Protein AF-A0A7S4KVM4-F1 (afdb_monomer)

InterPro domains:
  IPR024453 Permuted papain-like amidase enzyme, YaeF/YiiX, C92 family [PF05708] (198-338)
  IPR035892 C2 domain superfamily [SSF49562] (53-153)
  IPR038765 Papain-like cysteine peptidase superfamily [SSF54001] (198-347)

Sequence (354 aa):
CLVKRVLLFVFPLFSLPSTYIKMAKNENYLFVDAIMIGAEGLNFLPNKPAQASSSSSSSPNTIFGRLTYQDKVRYSTRYQSFCEAPIWNEDCTFTLPEEAIKDESIGLEFCLVERVSGLLSTTFNILGKTYVSFKEKQLQTMIDLTVPLSPPSQGGAGGIGKEGKEATVHLVFFLADKHEEGILSSYGKPMKSIPFRLAPGDLLLLSNNQWSSVGVQFVTWSQWDHVAMVSCLKGRPHALRFFEVTQEGVEIFALDDTLDFYLNHDSVIGVRRLKVTRTPAMIDSLSQFMEETRGRPYKTDYFQLFRSLFQSNEEDDTTSLFCSQLIVAAYQQMGIVKNETLSNNFLPSHFADN

Structure (mmCIF, N/CA/C/O backbone):
data_AF-A0A7S4KVM4-F1
#
_entry.id   AF-A0A7S4KVM4-F1
#
loop_
_atom_site.group_PDB
_atom_site.id
_atom_site.type_symbol
_atom_site.label_atom_id
_atom_site.label_alt_id
_atom_site.label_comp_id
_atom_site.label_asym_id
_atom_site.label_entity_id
_atom_site.label_seq_id
_atom_site.pdbx_PDB_ins_code
_atom_site.Cartn_x
_atom_site.Cartn_y
_atom_site.Cartn_z
_atom_site.occupancy
_atom_site.B_iso_or_equiv
_atom_site.auth_seq_id
_atom_site.auth_comp_id
_atom_site.auth_asym_id
_atom_site.auth_atom_id
_atom_site.pdbx_PDB_model_num
ATOM 1 N N . CYS A 1 1 ? 23.627 21.002 48.943 1.00 36.78 1 CYS A N 1
ATOM 2 C CA . CYS A 1 1 ? 22.303 21.510 48.528 1.00 36.78 1 CYS A CA 1
ATOM 3 C C . CYS A 1 1 ? 22.421 22.207 47.181 1.00 36.78 1 CYS A C 1
ATOM 5 O O . CYS A 1 1 ? 22.710 23.395 47.144 1.00 36.78 1 CYS A O 1
ATOM 7 N N . LEU A 1 2 ? 22.280 21.460 46.084 1.00 25.77 2 LEU A N 1
ATOM 8 C CA . LEU A 1 2 ? 22.350 21.998 44.727 1.00 25.77 2 LEU A CA 1
ATOM 9 C C . LEU A 1 2 ? 20.960 21.875 44.096 1.00 25.77 2 LEU A C 1
ATOM 11 O O . LEU A 1 2 ? 20.496 20.778 43.804 1.00 25.77 2 LEU A O 1
ATOM 15 N N . VAL A 1 3 ? 20.294 23.013 43.936 1.00 30.88 3 VAL A N 1
ATOM 16 C CA . VAL A 1 3 ? 19.053 23.159 43.174 1.00 30.88 3 VAL A CA 1
ATOM 17 C C . VAL A 1 3 ? 19.438 23.348 41.708 1.00 30.88 3 VAL A C 1
ATOM 19 O O . VAL A 1 3 ? 20.114 24.324 41.385 1.00 30.88 3 VAL A O 1
ATOM 22 N N . LYS A 1 4 ? 19.005 22.459 40.807 1.00 27.38 4 LYS A N 1
ATOM 23 C CA . LYS A 1 4 ? 19.037 22.711 39.357 1.00 27.38 4 LYS A CA 1
ATOM 24 C C . LYS A 1 4 ? 17.756 22.215 38.677 1.00 27.38 4 LYS A C 1
ATOM 26 O O . LYS A 1 4 ? 17.618 21.049 38.346 1.00 27.38 4 LYS A O 1
ATOM 31 N N . ARG A 1 5 ? 16.844 23.181 38.524 1.00 27.89 5 ARG A N 1
ATOM 32 C CA . ARG A 1 5 ? 15.991 23.490 37.361 1.00 27.89 5 ARG A CA 1
ATOM 33 C C . ARG A 1 5 ? 15.600 22.317 36.451 1.00 27.89 5 ARG A C 1
ATOM 35 O O . ARG A 1 5 ? 16.364 21.919 35.579 1.00 27.89 5 ARG A O 1
ATOM 42 N N . VAL A 1 6 ? 14.341 21.909 36.582 1.00 25.31 6 VAL A N 1
ATOM 43 C CA . VAL A 1 6 ? 13.557 21.254 35.531 1.00 25.31 6 VAL A CA 1
ATOM 44 C C . VAL A 1 6 ? 13.165 22.330 34.511 1.00 25.31 6 VAL A C 1
ATOM 46 O O . VAL A 1 6 ? 12.479 23.289 34.863 1.00 25.31 6 VAL A O 1
ATOM 49 N N . LEU A 1 7 ? 13.640 22.211 33.268 1.00 22.88 7 LEU A N 1
ATOM 50 C CA . LEU A 1 7 ? 13.092 22.955 32.132 1.00 22.88 7 LEU A CA 1
ATOM 51 C C . LEU A 1 7 ? 11.824 22.222 31.671 1.00 22.88 7 LEU A C 1
ATOM 53 O O . LEU A 1 7 ? 11.916 21.156 31.070 1.00 22.88 7 LEU A O 1
ATOM 57 N N . LEU A 1 8 ? 10.651 22.791 31.954 1.00 22.92 8 LEU A N 1
ATOM 58 C CA . LEU A 1 8 ? 9.431 22.474 31.213 1.00 22.92 8 LEU A CA 1
ATOM 59 C C . LEU A 1 8 ? 9.483 23.237 29.885 1.00 22.92 8 LEU A C 1
ATOM 61 O O . LEU A 1 8 ? 9.375 24.463 29.872 1.00 22.92 8 LEU A O 1
ATOM 65 N N . PHE A 1 9 ? 9.636 22.519 28.776 1.00 23.09 9 PHE A N 1
ATOM 66 C CA . PHE A 1 9 ? 9.288 23.045 27.461 1.00 23.09 9 PHE A CA 1
ATOM 67 C C . PHE A 1 9 ? 7.783 22.864 27.262 1.00 23.09 9 PHE A C 1
ATOM 69 O O . PHE A 1 9 ? 7.304 21.759 27.025 1.00 23.09 9 PHE A O 1
ATOM 76 N N . VAL A 1 10 ? 7.038 23.959 27.395 1.00 24.27 10 VAL A N 1
ATOM 77 C CA . VAL A 1 10 ? 5.656 24.058 26.924 1.00 24.27 10 VAL A CA 1
ATOM 78 C C . VAL A 1 10 ? 5.735 24.407 25.439 1.00 24.27 10 VAL A C 1
ATOM 80 O O . VAL A 1 10 ? 6.097 25.530 25.090 1.00 24.27 10 VAL A O 1
ATOM 83 N N . PHE A 1 11 ? 5.464 23.441 24.563 1.00 25.06 11 PHE A N 1
ATOM 84 C CA . PHE A 1 11 ? 5.249 23.722 23.143 1.00 25.06 11 PHE A CA 1
ATOM 85 C C . PHE A 1 11 ? 3.880 24.404 22.965 1.00 25.06 11 PHE A C 1
ATOM 87 O O . PHE A 1 11 ? 2.927 24.032 23.654 1.00 25.06 11 PHE A O 1
ATOM 94 N N . PRO A 1 12 ? 3.751 25.413 22.087 1.00 29.48 12 PRO A N 1
ATOM 95 C CA . PRO A 1 12 ? 2.472 26.067 21.858 1.00 29.48 12 PRO A CA 1
ATOM 96 C C . PRO A 1 12 ? 1.530 25.142 21.076 1.00 29.48 12 PRO A C 1
ATOM 98 O O . PRO A 1 12 ? 1.875 24.662 19.997 1.00 29.48 12 PRO A O 1
ATOM 101 N N . LEU A 1 13 ? 0.323 24.942 21.621 1.00 32.28 13 LEU A N 1
ATOM 102 C CA . LEU A 1 13 ? -0.831 24.414 20.897 1.00 32.28 13 LEU A CA 1
ATOM 103 C C . LEU A 1 13 ? -1.118 25.320 19.692 1.00 32.28 13 LEU A C 1
ATOM 105 O O . LEU A 1 13 ? -1.637 26.426 19.852 1.00 32.28 13 LEU A O 1
ATOM 109 N N . PHE A 1 14 ? -0.826 24.846 18.486 1.00 27.75 14 PHE A N 1
ATOM 110 C CA . PHE A 1 14 ? -1.424 25.405 17.281 1.00 27.75 14 PHE A CA 1
ATOM 111 C C . PHE A 1 14 ? -2.757 24.695 17.044 1.00 27.75 14 PHE A C 1
ATOM 113 O O . PHE A 1 14 ? -2.791 23.577 16.541 1.00 27.75 14 PHE A O 1
ATOM 120 N N . SER A 1 15 ? -3.872 25.346 17.395 1.00 29.08 15 SER A N 1
ATOM 121 C CA . SER A 1 15 ? -5.168 24.957 16.838 1.00 29.08 15 SER A CA 1
ATOM 122 C C . SER A 1 15 ? -5.130 25.272 15.344 1.00 29.08 15 SER A C 1
ATOM 124 O O . SER A 1 15 ? -5.117 26.446 14.959 1.00 29.08 15 SER A O 1
ATOM 126 N N . LEU A 1 16 ? -5.074 24.247 14.497 1.00 28.33 16 LEU A N 1
ATOM 127 C CA . LEU A 1 16 ? -5.219 24.443 13.061 1.00 28.33 16 LEU A CA 1
ATOM 128 C C . LEU A 1 16 ? -6.626 25.007 12.791 1.00 28.33 16 LEU A C 1
ATOM 130 O O . LEU A 1 16 ? -7.614 24.416 13.236 1.00 28.33 16 LEU A O 1
ATOM 134 N N . PRO A 1 17 ? -6.763 26.154 12.101 1.00 28.19 17 PRO A N 1
ATOM 135 C CA . PRO A 1 17 ? -8.071 26.641 11.696 1.00 28.19 17 PRO A CA 1
ATOM 136 C C . PRO A 1 17 ? -8.705 25.616 10.754 1.00 28.19 17 PRO A C 1
ATOM 138 O O . PRO A 1 17 ? -8.070 25.175 9.793 1.00 28.19 17 PRO A O 1
ATOM 141 N N . SER A 1 18 ? -9.964 25.253 11.027 1.00 27.12 18 SER A N 1
ATOM 142 C CA . SER A 1 18 ? -10.793 24.400 10.171 1.00 27.12 18 SER A CA 1
ATOM 143 C C . SER A 1 18 ? -11.024 25.097 8.829 1.00 27.12 18 SER A C 1
ATOM 145 O O . SER A 1 18 ? -12.039 25.758 8.592 1.00 27.12 18 SER A O 1
ATOM 147 N N . THR A 1 19 ? -10.031 25.011 7.956 1.00 28.55 19 THR A N 1
ATOM 148 C CA . THR A 1 19 ? -10.076 25.596 6.628 1.00 28.55 19 THR A CA 1
ATOM 149 C C . THR A 1 19 ? -10.845 24.601 5.780 1.00 28.55 19 THR A C 1
ATOM 151 O O . THR A 1 19 ? -10.303 23.591 5.346 1.00 28.55 19 THR A O 1
ATOM 154 N N . TYR A 1 20 ? -12.145 24.844 5.614 1.00 31.42 20 TYR A N 1
ATOM 155 C CA . TYR A 1 20 ? -12.966 24.139 4.637 1.00 31.42 20 TYR A CA 1
ATOM 156 C C . TYR A 1 20 ? -12.361 24.384 3.250 1.00 31.42 20 TYR A C 1
ATOM 158 O O . TYR A 1 20 ? -12.592 25.419 2.622 1.00 31.42 20 TYR A O 1
ATOM 166 N N . ILE A 1 21 ? -11.545 23.437 2.789 1.00 29.08 21 ILE A N 1
ATOM 167 C CA . ILE A 1 21 ? -11.029 23.414 1.428 1.00 29.08 21 ILE A CA 1
ATOM 168 C C . ILE A 1 21 ? -12.232 23.181 0.515 1.00 29.08 21 ILE A C 1
ATOM 170 O O . ILE A 1 21 ? -12.913 22.158 0.581 1.00 29.08 21 ILE A O 1
ATOM 174 N N . LYS A 1 22 ? -12.518 24.175 -0.328 1.00 29.00 22 LYS A N 1
ATOM 175 C CA . LYS A 1 22 ? -13.414 24.048 -1.479 1.00 29.00 22 LYS A CA 1
ATOM 176 C C . LYS A 1 22 ? -12.911 22.857 -2.298 1.00 29.00 22 LYS A C 1
ATOM 178 O O . LYS A 1 22 ? -11.840 22.961 -2.889 1.00 29.00 22 LYS A O 1
ATOM 183 N N . MET A 1 23 ? -13.646 21.742 -2.300 1.00 29.42 23 MET A N 1
ATOM 184 C CA . MET A 1 23 ? -13.293 20.573 -3.108 1.00 29.42 23 MET A CA 1
ATOM 185 C C . MET A 1 23 ? -13.164 21.025 -4.564 1.00 29.42 23 MET A C 1
ATOM 187 O O . MET A 1 23 ? -14.134 21.490 -5.170 1.00 29.42 23 MET A O 1
ATOM 191 N N . ALA A 1 24 ? -11.936 20.981 -5.079 1.00 35.47 24 ALA A N 1
ATOM 192 C CA . ALA A 1 24 ? -11.649 21.272 -6.469 1.00 35.47 24 ALA A CA 1
ATOM 193 C C . ALA A 1 24 ? -12.455 20.318 -7.364 1.00 35.47 24 ALA A C 1
ATOM 195 O O . ALA A 1 24 ? -12.808 19.209 -6.959 1.00 35.47 24 ALA A O 1
ATOM 196 N N . LYS A 1 25 ? -12.794 20.816 -8.557 1.00 39.81 25 LYS A N 1
ATOM 197 C CA . LYS A 1 25 ? -13.528 20.118 -9.620 1.00 39.81 25 LYS A CA 1
ATOM 198 C C . LYS A 1 25 ? -13.078 18.663 -9.760 1.00 39.81 25 LYS A C 1
ATOM 200 O O . LYS A 1 25 ? -11.895 18.391 -9.622 1.00 39.81 25 LYS A O 1
ATOM 205 N N . ASN A 1 26 ? -14.029 17.794 -10.113 1.00 45.00 26 ASN A N 1
ATOM 206 C CA . ASN A 1 26 ? -13.809 16.433 -10.605 1.00 45.00 26 ASN A CA 1
ATOM 207 C C . ASN A 1 26 ? -12.658 16.407 -11.621 1.00 45.00 26 ASN A C 1
ATOM 209 O O . ASN A 1 26 ? -12.869 16.634 -12.811 1.00 45.00 26 ASN A O 1
ATOM 213 N N . GLU A 1 27 ? -11.441 16.178 -11.145 1.00 62.47 27 GLU A N 1
ATOM 214 C CA . GLU A 1 27 ? -10.346 15.752 -11.994 1.00 62.47 27 GLU A CA 1
ATOM 215 C C . GLU A 1 27 ? -10.671 14.314 -12.384 1.00 62.47 27 GLU A C 1
ATOM 217 O O . GLU A 1 27 ? -10.895 13.456 -11.523 1.00 62.47 27 GLU A O 1
ATOM 222 N N . ASN A 1 28 ? -10.797 14.079 -13.687 1.00 82.81 28 ASN A N 1
ATOM 223 C CA . ASN A 1 28 ? -10.906 12.734 -14.212 1.00 82.81 28 ASN A CA 1
ATOM 224 C C . ASN A 1 28 ? -9.541 12.079 -14.013 1.00 82.81 28 ASN A C 1
ATOM 226 O O . ASN A 1 28 ? -8.539 12.520 -14.578 1.00 82.81 28 ASN A O 1
ATOM 230 N N . TYR A 1 29 ? -9.501 11.052 -13.175 1.00 85.88 29 TYR A N 1
ATOM 231 C CA . TYR A 1 29 ? -8.315 10.231 -13.012 1.00 85.88 29 TYR A CA 1
ATOM 232 C C . TYR A 1 29 ? -8.494 8.932 -13.779 1.00 85.88 29 TYR A C 1
ATOM 234 O O . TYR A 1 29 ? -9.593 8.383 -13.848 1.00 85.88 29 TYR A O 1
ATOM 242 N N . LEU A 1 30 ? -7.384 8.432 -14.299 1.00 86.69 30 LEU A N 1
ATOM 243 C CA . LEU A 1 30 ? -7.254 7.075 -14.777 1.00 86.69 30 LEU A CA 1
ATOM 244 C C . LEU A 1 30 ? -6.524 6.232 -13.737 1.00 86.69 30 LEU A C 1
ATOM 246 O O . LEU A 1 30 ? -5.507 6.636 -13.170 1.00 86.69 30 LEU A O 1
ATOM 250 N N . PHE A 1 31 ? -7.018 5.020 -13.547 1.00 88.38 31 PHE A N 1
ATOM 251 C CA . PHE A 1 31 ? -6.386 3.984 -12.757 1.00 88.38 31 PHE A CA 1
ATOM 252 C C . PHE A 1 31 ? -5.609 3.050 -13.679 1.00 88.38 31 PHE A C 1
ATOM 254 O O . PHE A 1 31 ? -6.155 2.485 -14.627 1.00 88.38 31 PHE A O 1
ATOM 261 N N . VAL A 1 32 ? -4.320 2.899 -13.397 1.00 88.81 32 VAL A N 1
ATOM 262 C CA . VAL A 1 32 ? -3.427 1.987 -14.110 1.00 88.81 32 VAL A CA 1
ATOM 263 C C . VAL A 1 32 ? -3.034 0.886 -13.147 1.00 88.81 32 VAL A C 1
ATOM 265 O O . VAL A 1 32 ? -2.163 1.083 -12.301 1.00 88.81 32 VAL A O 1
ATOM 268 N N . ASP A 1 33 ? -3.680 -0.267 -13.267 1.00 90.25 33 ASP A N 1
ATOM 269 C CA . ASP A 1 33 ? -3.211 -1.481 -12.610 1.00 90.25 33 ASP A CA 1
ATOM 270 C C . ASP A 1 33 ? -2.040 -2.038 -13.414 1.00 90.25 33 ASP A C 1
ATOM 272 O O . ASP A 1 33 ? -2.130 -2.173 -14.634 1.00 90.25 33 ASP A O 1
ATOM 276 N N . ALA A 1 34 ? -0.946 -2.360 -12.738 1.00 89.50 34 ALA A N 1
ATOM 277 C CA . ALA A 1 34 ? 0.241 -2.925 -13.349 1.00 89.50 34 ALA A CA 1
ATOM 278 C C . ALA A 1 34 ? 0.701 -4.156 -12.568 1.00 89.50 34 ALA A C 1
ATOM 280 O O . ALA A 1 34 ? 0.770 -4.138 -11.338 1.00 89.50 34 ALA A O 1
ATOM 281 N N . ILE A 1 35 ? 1.049 -5.213 -13.295 1.00 89.62 35 ILE A N 1
ATOM 282 C CA . ILE A 1 35 ? 1.674 -6.419 -12.763 1.00 89.62 35 ILE A CA 1
ATOM 283 C C . ILE A 1 35 ? 3.015 -6.590 -13.466 1.00 89.62 35 ILE A C 1
ATOM 285 O O . ILE A 1 35 ? 3.079 -6.723 -14.690 1.00 89.62 35 ILE A O 1
ATOM 289 N N . MET A 1 36 ? 4.091 -6.588 -12.683 1.00 86.62 36 MET A N 1
ATOM 290 C CA . MET A 1 36 ? 5.427 -6.898 -13.172 1.00 86.62 36 MET A CA 1
ATOM 291 C C . MET A 1 36 ? 5.693 -8.383 -12.972 1.00 86.62 36 MET A C 1
ATOM 293 O O . MET A 1 36 ? 5.842 -8.847 -11.839 1.00 86.62 36 MET A O 1
ATOM 297 N N . ILE A 1 37 ? 5.737 -9.124 -14.076 1.00 87.88 37 ILE A N 1
ATOM 298 C CA . ILE A 1 37 ? 5.881 -10.579 -14.037 1.00 87.88 37 ILE A CA 1
ATOM 299 C C . ILE A 1 37 ? 7.354 -10.925 -13.860 1.00 87.88 37 ILE A C 1
ATOM 301 O O . ILE A 1 37 ? 7.735 -11.515 -12.851 1.00 87.88 37 ILE A O 1
ATOM 305 N N . GLY A 1 38 ? 8.201 -10.482 -14.785 1.00 86.19 38 GLY A N 1
ATOM 306 C CA . GLY A 1 38 ? 9.615 -10.822 -14.779 1.00 86.19 38 GLY A CA 1
ATOM 307 C C . GLY A 1 38 ? 10.403 -10.113 -15.867 1.00 86.19 38 GLY A C 1
ATOM 308 O O . GLY A 1 38 ? 9.859 -9.324 -16.640 1.00 86.19 38 GLY A O 1
ATOM 309 N N . ALA A 1 39 ? 11.694 -10.404 -15.915 1.00 85.56 39 ALA A N 1
ATOM 310 C CA . ALA A 1 39 ? 12.576 -9.991 -16.994 1.00 85.56 39 ALA A CA 1
ATOM 311 C C . ALA A 1 39 ? 13.353 -11.197 -17.516 1.00 85.56 39 ALA A C 1
ATOM 313 O O . ALA A 1 39 ? 13.508 -12.183 -16.806 1.00 85.56 39 ALA A O 1
ATOM 314 N N . GLU A 1 40 ? 13.850 -11.106 -18.742 1.00 88.38 40 GLU A N 1
ATOM 315 C CA . GLU A 1 40 ? 14.692 -12.119 -19.373 1.00 88.38 40 GLU A CA 1
ATOM 316 C C . GLU A 1 40 ? 15.940 -11.471 -19.970 1.00 88.38 40 GLU A C 1
ATOM 318 O O . GLU A 1 40 ? 15.939 -10.292 -20.329 1.00 88.38 40 GLU A O 1
ATOM 323 N N . GLY A 1 41 ? 17.019 -12.247 -20.095 1.00 82.62 41 GLY A N 1
ATOM 324 C CA . GLY A 1 41 ? 18.252 -11.796 -20.744 1.00 82.62 41 GLY A CA 1
ATOM 325 C C . GLY A 1 41 ? 19.052 -10.780 -19.928 1.00 82.62 41 GLY A C 1
ATOM 326 O O . GLY A 1 41 ? 19.919 -10.096 -20.477 1.00 82.62 41 GLY A O 1
ATOM 327 N N . LEU A 1 42 ? 18.797 -10.675 -18.618 1.00 80.00 42 LEU A N 1
ATOM 328 C CA . LEU A 1 42 ? 19.552 -9.813 -17.711 1.00 80.00 42 LEU A CA 1
ATOM 329 C C . LEU A 1 42 ? 20.924 -10.423 -17.407 1.00 80.00 42 LEU A C 1
ATOM 331 O O . LEU A 1 42 ? 21.208 -10.876 -16.302 1.00 80.00 42 LEU A O 1
ATOM 335 N N . ASN A 1 43 ? 21.806 -10.417 -18.402 1.00 75.50 43 ASN A N 1
ATOM 336 C CA . ASN A 1 43 ? 23.171 -10.904 -18.259 1.00 75.50 43 ASN A CA 1
ATOM 337 C C . ASN A 1 43 ? 24.052 -9.768 -17.736 1.00 75.50 43 ASN A C 1
ATOM 339 O O . ASN A 1 43 ? 24.603 -8.978 -18.504 1.00 75.50 43 ASN A O 1
ATOM 343 N N . PHE A 1 44 ? 24.180 -9.679 -16.412 1.00 68.12 44 PHE A N 1
ATOM 344 C CA . PHE A 1 44 ? 25.171 -8.820 -15.773 1.00 68.12 44 PHE A CA 1
ATOM 345 C C . PHE A 1 44 ? 26.438 -9.633 -15.545 1.00 68.12 44 PHE A C 1
ATOM 347 O O . PHE A 1 44 ? 26.499 -10.497 -14.672 1.00 68.12 44 PHE A O 1
ATOM 354 N N . LEU A 1 45 ? 27.475 -9.338 -16.322 1.00 60.84 45 LEU A N 1
ATOM 355 C CA . LEU A 1 45 ? 28.825 -9.726 -15.950 1.00 60.84 45 LEU A CA 1
ATOM 356 C C . LEU A 1 45 ? 29.335 -8.625 -15.024 1.00 60.84 45 LEU A C 1
ATOM 358 O O . LEU A 1 45 ? 29.667 -7.550 -15.539 1.00 60.84 45 LEU A O 1
ATOM 362 N N . PRO A 1 46 ? 29.394 -8.834 -13.689 1.00 60.66 46 PRO A N 1
ATOM 363 C CA . PRO A 1 46 ? 30.124 -7.898 -12.856 1.00 60.66 46 PRO A CA 1
ATOM 364 C C . PRO A 1 46 ? 31.513 -7.802 -13.468 1.00 60.66 46 PRO A C 1
ATOM 366 O O . PRO A 1 46 ? 32.132 -8.830 -13.765 1.00 60.66 46 PRO A O 1
ATOM 369 N N . ASN A 1 47 ? 31.996 -6.583 -13.703 1.00 57.94 47 ASN A N 1
ATOM 370 C CA . ASN A 1 47 ? 33.414 -6.405 -13.955 1.00 57.94 47 ASN A CA 1
ATOM 371 C C . ASN A 1 47 ? 34.107 -6.894 -12.695 1.00 57.94 47 ASN A C 1
ATOM 373 O O . ASN A 1 47 ? 34.244 -6.140 -11.736 1.00 57.94 47 ASN A O 1
ATOM 377 N N . LYS A 1 48 ? 34.474 -8.180 -12.661 1.00 53.41 48 LYS A N 1
ATOM 378 C CA . LYS A 1 48 ? 35.336 -8.716 -11.622 1.00 53.41 48 LYS A CA 1
ATOM 379 C C . LYS A 1 48 ? 36.549 -7.795 -11.643 1.00 53.41 48 LYS A C 1
ATOM 381 O O . LYS A 1 48 ? 37.217 -7.765 -12.682 1.00 53.41 48 LYS A O 1
ATOM 386 N N . PRO A 1 49 ? 36.833 -7.029 -10.573 1.00 52.91 49 PRO A N 1
ATOM 387 C CA . PRO A 1 49 ? 38.133 -6.402 -10.482 1.00 52.91 49 PRO A CA 1
ATOM 388 C C . PRO A 1 49 ? 39.136 -7.539 -10.642 1.00 52.91 49 PRO A C 1
ATOM 390 O O . PRO A 1 49 ? 39.076 -8.550 -9.933 1.00 52.91 49 PRO A O 1
ATOM 393 N N . ALA A 1 50 ? 39.959 -7.442 -11.683 1.00 48.12 50 ALA A N 1
ATOM 394 C CA . ALA A 1 50 ? 40.992 -8.420 -11.933 1.00 48.12 50 ALA A CA 1
ATOM 395 C C . ALA A 1 50 ? 41.846 -8.484 -10.659 1.00 48.12 50 ALA A C 1
ATOM 397 O O . ALA A 1 50 ? 42.455 -7.491 -10.286 1.00 48.12 50 ALA A O 1
ATOM 398 N N . GLN A 1 51 ? 41.855 -9.644 -9.998 1.00 47.62 51 GLN A N 1
ATOM 399 C CA . GLN A 1 51 ? 42.721 -9.968 -8.858 1.00 47.62 51 GLN A CA 1
ATOM 400 C C . GLN A 1 51 ? 42.357 -9.313 -7.508 1.00 47.62 51 GLN A C 1
ATOM 402 O O . GLN A 1 51 ? 43.066 -8.451 -7.003 1.00 47.62 51 GLN A O 1
ATOM 407 N N . ALA A 1 52 ? 41.324 -9.827 -6.835 1.00 49.69 52 ALA A N 1
ATOM 408 C CA . ALA A 1 52 ? 41.297 -9.841 -5.369 1.00 49.69 52 ALA A CA 1
ATOM 409 C C . ALA A 1 52 ? 41.265 -11.302 -4.900 1.00 49.69 52 ALA A C 1
ATOM 411 O O . ALA A 1 52 ? 40.276 -12.017 -5.055 1.00 49.69 52 ALA A O 1
ATOM 412 N N . SER A 1 53 ? 42.414 -11.769 -4.423 1.00 52.19 53 SER A N 1
ATOM 413 C CA . SER A 1 53 ? 42.642 -13.114 -3.911 1.00 52.19 53 SER A CA 1
ATOM 414 C C . SER A 1 53 ? 41.899 -13.363 -2.592 1.00 52.19 53 SER A C 1
ATOM 416 O O . SER A 1 53 ? 42.031 -12.590 -1.649 1.00 52.19 53 SER A O 1
ATOM 418 N N . SER A 1 54 ? 41.216 -14.510 -2.546 1.00 54.22 54 SER A N 1
ATOM 419 C CA . SER A 1 54 ? 40.838 -15.327 -1.380 1.00 54.22 54 SER A CA 1
ATOM 420 C C . SER A 1 54 ? 39.866 -14.773 -0.317 1.00 54.22 54 SER A C 1
ATOM 422 O O . SER A 1 54 ? 40.204 -13.936 0.510 1.00 54.22 54 SER A O 1
ATOM 424 N N . SER A 1 55 ? 38.706 -15.449 -0.287 1.00 55.88 55 SER A N 1
ATOM 425 C CA . SER A 1 55 ? 37.939 -15.921 0.884 1.00 55.88 55 SER A CA 1
ATOM 426 C C . SER A 1 55 ? 36.948 -15.016 1.624 1.00 55.88 55 SER A C 1
ATOM 428 O O . SER A 1 55 ? 36.551 -15.378 2.729 1.00 55.88 55 SER A O 1
ATOM 430 N N . SER A 1 56 ? 36.441 -13.931 1.037 1.00 59.16 56 SER A N 1
ATOM 431 C CA . SER A 1 56 ? 35.200 -13.319 1.540 1.00 59.16 56 SER A CA 1
ATOM 432 C C . SER A 1 56 ? 33.995 -13.837 0.747 1.00 59.16 56 SER A C 1
ATOM 434 O O . SER A 1 56 ? 33.941 -13.717 -0.477 1.00 59.16 56 SER A O 1
ATOM 436 N N . SER A 1 57 ? 33.020 -14.454 1.424 1.00 62.38 57 SER A N 1
ATOM 437 C CA . SER A 1 57 ? 31.738 -14.801 0.802 1.00 62.38 57 SER A CA 1
ATOM 438 C C . SER A 1 57 ? 30.973 -13.508 0.507 1.00 62.38 57 SER A C 1
ATOM 440 O O . SER A 1 57 ? 30.248 -12.991 1.358 1.00 62.38 57 SER A O 1
ATOM 442 N N . SER A 1 58 ? 31.168 -12.939 -0.680 1.00 64.88 58 SER A N 1
ATOM 443 C CA . SER A 1 58 ? 30.371 -11.804 -1.139 1.00 64.88 58 SER A CA 1
ATOM 444 C C . SER A 1 58 ? 28.907 -12.235 -1.197 1.00 64.88 58 SER A C 1
ATOM 446 O O . SER A 1 58 ? 28.572 -13.180 -1.917 1.00 64.88 58 SER A O 1
ATOM 448 N N . SER A 1 59 ? 28.040 -11.575 -0.428 1.00 69.38 59 SER A N 1
ATOM 449 C CA . SER A 1 59 ? 26.595 -11.777 -0.531 1.00 69.38 59 SER A CA 1
ATOM 450 C C . SER A 1 59 ? 26.147 -11.547 -1.981 1.00 69.38 59 SER A C 1
ATOM 452 O O . SER A 1 59 ? 26.694 -10.659 -2.637 1.00 69.38 59 SER A O 1
ATOM 454 N N . PRO A 1 60 ? 25.177 -12.320 -2.499 1.00 76.81 60 PRO A N 1
ATOM 455 C CA . PRO A 1 60 ? 24.732 -12.163 -3.876 1.00 76.81 60 PRO A CA 1
ATOM 456 C C . PRO A 1 60 ? 24.177 -10.753 -4.101 1.00 76.81 60 PRO A C 1
ATOM 458 O O . PRO A 1 60 ? 23.483 -10.203 -3.239 1.00 76.81 60 PRO A O 1
ATOM 461 N N . ASN A 1 61 ? 24.478 -10.186 -5.270 1.00 80.62 61 ASN A N 1
ATOM 462 C CA . ASN A 1 61 ? 23.875 -8.934 -5.710 1.00 80.62 61 ASN A CA 1
ATOM 463 C C . ASN A 1 61 ? 22.352 -9.073 -5.756 1.00 80.62 61 ASN A C 1
ATOM 465 O O . ASN A 1 61 ? 21.815 -10.170 -5.947 1.00 80.62 61 ASN A O 1
ATOM 469 N N . THR A 1 62 ? 21.660 -7.950 -5.597 1.00 87.25 62 THR A N 1
ATOM 470 C CA . THR A 1 62 ? 20.200 -7.908 -5.645 1.00 87.25 62 THR A CA 1
ATOM 471 C C . THR A 1 62 ? 19.707 -7.012 -6.764 1.00 87.25 62 THR A C 1
ATOM 473 O O . THR A 1 62 ? 20.314 -5.982 -7.044 1.00 87.25 62 THR A O 1
ATOM 476 N N . ILE A 1 63 ? 18.596 -7.389 -7.385 1.00 87.81 63 ILE A N 1
ATOM 477 C CA . ILE A 1 63 ? 17.945 -6.644 -8.459 1.00 87.81 63 ILE A CA 1
ATOM 478 C C . ILE A 1 63 ? 16.531 -6.242 -8.056 1.00 87.81 63 ILE A C 1
ATOM 480 O O . ILE A 1 63 ? 15.849 -6.969 -7.332 1.00 87.81 63 ILE A O 1
ATOM 484 N N . PHE A 1 64 ? 16.089 -5.084 -8.532 1.00 90.94 64 PHE A N 1
ATOM 485 C CA . PHE A 1 64 ? 14.719 -4.617 -8.379 1.00 90.94 64 PHE A CA 1
ATOM 486 C C . PHE A 1 64 ? 14.317 -3.725 -9.563 1.00 90.94 64 PHE A C 1
ATOM 488 O O . PHE A 1 64 ? 15.170 -3.119 -10.220 1.00 90.94 64 PHE A O 1
ATOM 495 N N . GLY A 1 65 ? 13.018 -3.668 -9.849 1.00 87.62 65 GLY A N 1
ATOM 496 C CA . GLY A 1 65 ? 12.431 -2.774 -10.843 1.00 87.62 65 GLY A CA 1
ATOM 497 C C . GLY A 1 65 ? 11.895 -1.502 -10.190 1.00 87.62 65 GLY A C 1
ATOM 498 O O . GLY A 1 65 ? 11.350 -1.545 -9.088 1.00 87.62 65 GLY A O 1
ATOM 499 N N . ARG A 1 66 ? 12.028 -0.366 -10.874 1.00 90.94 66 ARG A N 1
ATOM 500 C CA . ARG A 1 66 ? 11.432 0.922 -10.510 1.00 90.94 66 ARG A CA 1
ATOM 501 C C . ARG A 1 66 ? 10.521 1.404 -11.610 1.00 90.94 66 ARG A C 1
ATOM 503 O O . ARG A 1 66 ? 10.971 1.631 -12.728 1.00 90.94 66 ARG A O 1
ATOM 510 N N . LEU A 1 67 ? 9.268 1.642 -11.265 1.00 87.31 67 LEU A N 1
ATOM 511 C CA . LEU A 1 67 ? 8.324 2.272 -12.166 1.00 87.31 67 LEU A CA 1
ATOM 512 C C . LEU A 1 67 ? 8.299 3.772 -11.873 1.00 87.31 67 LEU A C 1
ATOM 514 O O . LEU A 1 67 ? 8.097 4.203 -10.731 1.00 87.31 67 LEU A O 1
ATOM 518 N N . THR A 1 68 ? 8.578 4.560 -12.904 1.00 87.06 68 THR A N 1
ATOM 519 C CA . THR A 1 68 ? 8.711 6.010 -12.842 1.00 87.06 68 THR A CA 1
ATOM 520 C C . THR A 1 68 ? 7.648 6.684 -13.698 1.00 87.06 68 THR A C 1
ATOM 522 O O . THR A 1 68 ? 7.201 6.179 -14.726 1.00 87.06 68 THR A O 1
ATOM 525 N N . TYR A 1 69 ? 7.223 7.858 -13.256 1.00 84.62 69 TYR A N 1
ATOM 526 C CA . TYR A 1 69 ? 6.298 8.704 -13.993 1.00 84.62 69 TYR A CA 1
ATOM 527 C C . TYR A 1 69 ? 6.720 10.156 -13.788 1.00 84.62 69 TYR A C 1
ATOM 529 O O . TYR A 1 69 ? 6.865 10.589 -12.640 1.00 84.62 69 TYR A O 1
ATOM 537 N N . GLN A 1 70 ? 6.969 10.868 -14.892 1.00 83.75 70 GLN A N 1
ATOM 538 C CA . GLN A 1 70 ? 7.600 12.197 -14.901 1.00 83.75 70 GLN A CA 1
ATOM 539 C C . GLN A 1 70 ? 8.906 12.224 -14.083 1.00 83.75 70 GLN A C 1
ATOM 541 O O . GLN A 1 70 ? 9.084 13.055 -13.194 1.00 83.75 70 GLN A O 1
ATOM 546 N N . ASP A 1 71 ? 9.773 11.230 -14.314 1.00 81.81 71 ASP A N 1
ATOM 547 C CA . ASP A 1 71 ? 11.059 11.022 -13.623 1.00 81.81 71 ASP A CA 1
ATOM 548 C C . ASP A 1 71 ? 10.982 10.861 -12.093 1.00 81.81 71 ASP A C 1
ATOM 550 O O . ASP A 1 71 ? 12.003 10.758 -11.411 1.00 81.81 71 ASP A O 1
ATOM 554 N N . LYS A 1 72 ? 9.775 10.767 -11.528 1.00 82.94 72 LYS A N 1
ATOM 555 C CA . LYS A 1 72 ? 9.561 10.446 -10.117 1.00 82.94 72 LYS A CA 1
ATOM 556 C C . LYS A 1 72 ? 9.329 8.954 -9.973 1.00 82.94 72 LYS A C 1
ATOM 558 O O . LYS A 1 72 ? 8.467 8.387 -10.646 1.00 82.94 72 LYS A O 1
ATOM 563 N N . VAL A 1 73 ? 10.069 8.320 -9.068 1.00 84.94 73 VAL A N 1
ATOM 564 C CA . VAL A 1 73 ? 9.819 6.927 -8.684 1.00 84.94 73 VAL A CA 1
ATOM 565 C C . VAL A 1 73 ? 8.442 6.857 -8.040 1.00 84.94 73 VAL A C 1
ATOM 567 O O . VAL A 1 73 ? 8.193 7.501 -7.024 1.00 84.94 73 VAL A O 1
ATOM 570 N N . ARG A 1 74 ? 7.539 6.093 -8.652 1.00 84.25 74 ARG A N 1
ATOM 571 C CA . ARG A 1 74 ? 6.195 5.854 -8.122 1.00 84.25 74 ARG A CA 1
ATOM 572 C C . ARG A 1 74 ? 6.104 4.525 -7.408 1.00 84.25 74 ARG A C 1
ATOM 574 O O . ARG A 1 74 ? 5.361 4.421 -6.446 1.00 84.25 74 ARG A O 1
ATOM 581 N N . TYR A 1 75 ? 6.865 3.533 -7.859 1.00 87.69 75 TYR A N 1
ATOM 582 C CA . TYR A 1 75 ? 6.871 2.200 -7.280 1.00 87.69 75 TYR A CA 1
ATOM 583 C C . TYR A 1 75 ? 8.243 1.546 -7.436 1.00 87.69 75 TYR A C 1
ATOM 585 O O . TYR A 1 75 ? 8.963 1.805 -8.401 1.00 87.69 75 TYR A O 1
ATOM 593 N N . SER A 1 76 ? 8.613 0.707 -6.474 1.00 88.50 76 SER A N 1
ATOM 594 C CA . SER A 1 76 ? 9.793 -0.152 -6.539 1.00 88.50 76 SER A CA 1
ATOM 595 C C . SER A 1 76 ? 9.385 -1.556 -6.124 1.00 88.50 76 SER A C 1
ATOM 597 O O . SER A 1 76 ? 8.715 -1.709 -5.103 1.00 88.50 76 SER A O 1
ATOM 599 N N . THR A 1 77 ? 9.796 -2.562 -6.889 1.00 87.62 77 THR A N 1
ATOM 600 C CA . THR A 1 77 ? 9.568 -3.955 -6.502 1.00 87.62 77 THR A CA 1
ATOM 601 C C . THR A 1 77 ? 10.401 -4.323 -5.286 1.00 87.62 77 THR A C 1
ATOM 603 O O . THR A 1 77 ? 11.374 -3.641 -4.940 1.00 87.62 77 THR A O 1
ATOM 606 N N . ARG A 1 78 ? 10.118 -5.483 -4.692 1.00 86.69 78 ARG A N 1
ATOM 607 C CA . ARG A 1 78 ? 11.060 -6.096 -3.755 1.00 86.69 78 ARG A CA 1
ATOM 608 C C . ARG A 1 78 ? 12.377 -6.436 -4.447 1.00 86.69 78 ARG A C 1
ATOM 610 O O . ARG A 1 78 ? 12.452 -6.710 -5.650 1.00 86.69 78 ARG A O 1
ATOM 617 N N . TYR A 1 79 ? 13.419 -6.446 -3.625 1.00 85.81 79 TYR A N 1
ATOM 618 C CA . TYR A 1 79 ? 14.733 -6.942 -3.993 1.00 85.81 79 TYR A CA 1
ATOM 619 C C . TYR A 1 79 ? 14.677 -8.451 -4.204 1.00 85.81 79 TYR A C 1
ATOM 621 O O . TYR A 1 79 ? 14.221 -9.192 -3.332 1.00 85.81 79 TYR A O 1
ATOM 629 N N . GLN A 1 80 ? 15.208 -8.903 -5.329 1.00 85.88 80 GLN A N 1
ATOM 630 C CA . GLN A 1 80 ? 15.445 -10.313 -5.602 1.00 85.88 80 GLN A CA 1
ATOM 631 C C . GLN A 1 80 ? 16.931 -10.590 -5.679 1.00 85.88 80 GLN A C 1
ATOM 633 O O . GLN A 1 80 ? 17.712 -9.709 -6.034 1.00 85.88 80 GLN A O 1
ATOM 638 N N . SER A 1 81 ? 17.332 -11.816 -5.357 1.00 84.38 81 SER A N 1
ATOM 639 C CA . SER A 1 81 ? 18.669 -12.280 -5.710 1.00 84.38 81 SER A CA 1
ATOM 640 C C . SER A 1 81 ? 18.854 -12.163 -7.218 1.00 84.38 81 SER A C 1
ATOM 642 O O . SER A 1 81 ? 17.960 -12.505 -7.986 1.00 84.38 81 SER A O 1
ATOM 644 N N . PHE A 1 82 ? 20.006 -11.654 -7.632 1.00 82.50 82 PHE A N 1
ATOM 645 C CA . PHE A 1 82 ? 20.308 -11.488 -9.041 1.00 82.50 82 PHE A CA 1
ATOM 646 C C . PHE A 1 82 ? 20.307 -12.843 -9.774 1.00 82.50 82 PHE A C 1
ATOM 648 O O . PHE A 1 82 ? 20.995 -13.777 -9.359 1.00 82.50 82 PHE A O 1
ATOM 655 N N . CYS A 1 83 ? 19.561 -12.926 -10.875 1.00 82.50 83 CYS A N 1
ATOM 656 C CA . CYS A 1 83 ? 19.542 -14.045 -11.814 1.00 82.50 83 CYS A CA 1
ATOM 657 C C . CYS A 1 83 ? 19.229 -13.534 -13.234 1.00 82.50 83 CYS A C 1
ATOM 659 O O . CYS A 1 83 ? 18.818 -12.387 -13.399 1.00 82.50 83 CYS A O 1
ATOM 661 N N . GLU A 1 84 ? 19.431 -14.376 -14.254 1.00 82.06 84 GLU A N 1
ATOM 662 C CA . GLU A 1 84 ? 19.202 -14.005 -15.667 1.00 82.06 84 GLU A CA 1
ATOM 663 C C . GLU A 1 84 ? 17.726 -13.739 -15.992 1.00 82.06 84 GLU A C 1
ATOM 665 O O . GLU A 1 84 ? 17.422 -12.978 -16.915 1.00 82.06 84 GLU A O 1
ATOM 670 N N . ALA A 1 85 ? 16.826 -14.371 -15.232 1.00 87.56 85 ALA A N 1
ATOM 671 C CA . ALA 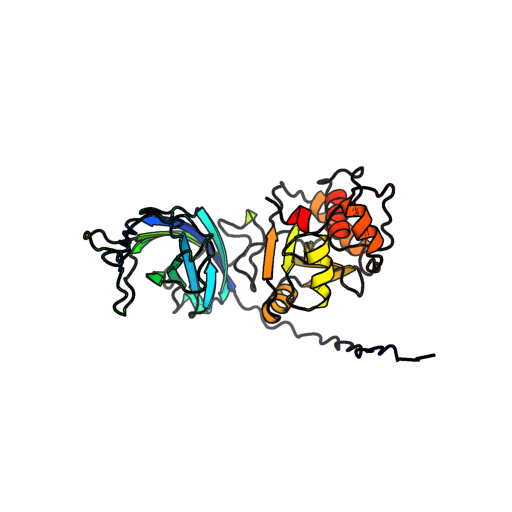A 1 85 ? 15.384 -14.295 -15.416 1.00 87.56 85 ALA A CA 1
ATOM 672 C C . ALA A 1 85 ? 14.646 -14.090 -14.075 1.00 87.56 85 ALA A C 1
ATOM 674 O O . ALA A 1 85 ? 14.066 -15.040 -13.536 1.00 87.56 85 ALA A O 1
ATOM 675 N N . PRO A 1 86 ? 14.725 -12.892 -13.463 1.00 87.88 86 PRO A N 1
ATOM 676 C CA . PRO A 1 86 ? 14.024 -12.598 -12.217 1.00 87.88 86 PRO A CA 1
ATOM 677 C C . PRO A 1 86 ? 12.510 -12.551 -12.440 1.00 87.88 86 PRO A C 1
ATOM 679 O O . PRO A 1 86 ? 12.038 -12.090 -13.480 1.00 87.88 86 PRO A O 1
ATOM 682 N N . ILE A 1 87 ? 11.752 -13.004 -11.440 1.00 90.38 87 ILE A N 1
ATOM 683 C CA . ILE A 1 87 ? 10.286 -13.081 -11.475 1.00 90.38 87 ILE A CA 1
ATOM 684 C C . ILE A 1 87 ? 9.748 -12.381 -10.236 1.00 90.38 87 ILE A C 1
ATOM 686 O O . ILE A 1 87 ? 9.786 -12.953 -9.147 1.00 90.38 87 ILE A O 1
ATOM 690 N N . TRP A 1 88 ? 9.226 -11.166 -10.383 1.00 87.62 88 TRP A N 1
ATOM 691 C CA . TRP A 1 88 ? 8.683 -10.397 -9.261 1.00 87.62 88 TRP A CA 1
ATOM 692 C C . TRP A 1 88 ? 7.270 -10.837 -8.889 1.00 87.62 88 TRP A C 1
ATOM 694 O O . TRP A 1 88 ? 7.003 -11.051 -7.704 1.00 87.62 88 TRP A O 1
ATOM 704 N N . ASN A 1 89 ? 6.390 -11.020 -9.880 1.00 87.75 89 ASN A N 1
ATOM 705 C CA . ASN A 1 89 ? 4.951 -11.215 -9.674 1.00 87.75 89 ASN A CA 1
ATOM 706 C C . ASN A 1 89 ? 4.368 -10.185 -8.697 1.00 87.75 89 ASN A C 1
ATOM 708 O O . ASN A 1 89 ? 3.649 -10.531 -7.758 1.00 87.75 89 ASN A O 1
ATOM 712 N N . GLU A 1 90 ? 4.737 -8.920 -8.890 1.00 88.81 90 GLU A N 1
ATOM 713 C CA . GLU A 1 90 ? 4.312 -7.833 -8.016 1.00 88.81 90 GLU A CA 1
ATOM 714 C C . GLU A 1 90 ? 3.296 -6.933 -8.704 1.00 88.81 90 GLU A C 1
ATOM 716 O O . GLU A 1 90 ? 3.444 -6.582 -9.876 1.00 88.81 90 GLU A O 1
ATOM 721 N N . ASP A 1 91 ? 2.261 -6.577 -7.948 1.00 91.69 91 ASP A N 1
ATOM 722 C CA . ASP A 1 91 ? 1.171 -5.714 -8.369 1.00 91.69 91 ASP A CA 1
ATOM 723 C C . ASP A 1 91 ? 1.311 -4.303 -7.786 1.00 91.69 91 ASP A C 1
ATOM 725 O O . ASP A 1 91 ? 1.727 -4.114 -6.640 1.00 91.69 91 ASP A O 1
ATOM 729 N N . CYS A 1 92 ? 0.924 -3.306 -8.571 1.00 91.19 92 CYS A N 1
ATOM 730 C CA . CYS A 1 92 ? 0.793 -1.924 -8.131 1.00 91.19 92 CYS A CA 1
ATOM 731 C C . CYS A 1 92 ? -0.330 -1.231 -8.907 1.00 91.19 92 CYS A C 1
ATOM 733 O O . CYS A 1 92 ? -0.695 -1.652 -10.006 1.00 91.19 92 CYS A O 1
ATOM 735 N N . THR A 1 93 ? -0.882 -0.164 -8.335 1.00 91.62 93 THR A N 1
ATOM 736 C CA . THR A 1 93 ? -1.893 0.653 -9.012 1.00 91.62 93 THR A CA 1
ATOM 737 C C . THR A 1 93 ? -1.516 2.115 -8.934 1.00 91.62 93 THR A C 1
ATOM 739 O O . THR A 1 93 ? -1.307 2.642 -7.845 1.00 91.62 93 THR A O 1
ATOM 742 N N . PHE A 1 94 ? -1.485 2.783 -10.080 1.00 88.31 94 PHE A N 1
ATOM 743 C CA . PHE A 1 94 ? -1.244 4.216 -10.172 1.00 88.31 94 PHE A CA 1
ATOM 744 C C . PHE A 1 94 ? -2.546 4.953 -10.432 1.00 88.31 94 PHE A C 1
ATOM 746 O O . PHE A 1 94 ? -3.373 4.506 -11.227 1.00 88.31 94 PHE A O 1
ATOM 753 N N . THR A 1 95 ? -2.688 6.113 -9.802 1.00 88.44 95 THR A N 1
ATOM 754 C CA . THR A 1 95 ? -3.721 7.083 -10.147 1.00 88.44 95 THR A CA 1
ATOM 755 C C . THR A 1 95 ? -3.049 8.195 -10.941 1.00 88.44 95 THR A C 1
ATOM 757 O O . THR A 1 95 ? -2.227 8.935 -10.400 1.00 88.44 95 THR A O 1
ATOM 760 N N . LEU A 1 96 ? -3.349 8.274 -12.233 1.00 87.44 96 LEU A N 1
ATOM 761 C CA . LEU A 1 96 ? -2.795 9.272 -13.144 1.00 87.44 96 LEU A CA 1
ATOM 762 C C . LEU A 1 96 ? -3.897 10.247 -13.553 1.00 87.44 96 LEU A C 1
ATOM 764 O O . LEU A 1 96 ? -5.048 9.832 -13.691 1.00 87.44 96 LEU A O 1
ATOM 768 N N . PRO A 1 97 ? -3.592 11.534 -13.752 1.00 87.12 97 PRO A N 1
ATOM 769 C CA . PRO A 1 97 ? -4.575 12.441 -14.319 1.00 87.12 97 PRO A CA 1
ATOM 770 C C . PRO A 1 97 ? -4.821 12.078 -15.799 1.00 87.12 97 PRO A C 1
ATOM 772 O O . PRO A 1 97 ? -3.918 11.580 -16.473 1.00 87.12 97 PRO A O 1
ATOM 775 N N . GLU A 1 98 ? -6.041 12.260 -16.313 1.00 82.81 98 GLU A N 1
ATOM 776 C CA . GLU A 1 98 ? -6.429 11.808 -17.665 1.00 82.81 98 GLU A CA 1
ATOM 777 C C . GLU A 1 98 ? -5.508 12.363 -18.775 1.00 82.81 98 GLU A C 1
ATOM 779 O O . GLU A 1 98 ? -5.211 11.683 -19.761 1.00 82.81 98 GLU A O 1
ATOM 784 N N . GLU A 1 99 ? -5.002 13.587 -18.614 1.00 81.62 99 GLU A N 1
ATOM 785 C CA . GLU A 1 99 ? -4.063 14.215 -19.544 1.00 81.62 99 GLU A CA 1
ATOM 786 C C . GLU A 1 99 ? -2.706 13.504 -19.633 1.00 81.62 99 GLU A C 1
ATOM 788 O O . GLU A 1 99 ? -2.084 13.545 -20.696 1.00 81.62 99 GLU A O 1
ATOM 793 N N . ALA A 1 100 ? -2.284 12.790 -18.584 1.00 77.88 100 ALA A N 1
ATOM 794 C CA . ALA A 1 100 ? -1.026 12.042 -18.563 1.00 77.88 100 ALA A CA 1
ATOM 795 C C . ALA A 1 100 ? -0.954 10.992 -19.680 1.00 77.88 100 ALA A C 1
ATOM 797 O O . ALA A 1 100 ? 0.105 10.702 -20.223 1.00 77.88 100 ALA A O 1
ATOM 798 N N . ILE A 1 101 ? -2.092 10.416 -20.063 1.00 73.75 101 ILE A N 1
ATOM 799 C CA . ILE A 1 101 ? -2.158 9.316 -21.036 1.00 73.75 101 ILE A CA 1
ATOM 800 C C . ILE A 1 101 ? -1.867 9.805 -22.457 1.00 73.75 101 ILE A C 1
ATOM 802 O O . ILE A 1 101 ? -1.375 9.044 -23.292 1.00 73.75 101 ILE A O 1
ATOM 806 N N . LYS A 1 102 ? -2.211 11.064 -22.756 1.00 73.88 102 LYS A N 1
ATOM 807 C CA . LYS A 1 102 ? -2.253 11.572 -24.134 1.00 73.88 102 LYS A CA 1
ATOM 808 C C . LYS A 1 102 ? -0.862 11.802 -24.713 1.00 73.88 102 LYS A C 1
ATOM 810 O O . LYS A 1 102 ? -0.679 11.605 -25.915 1.00 73.88 102 LYS A O 1
ATOM 815 N N . ASP A 1 103 ? 0.105 12.162 -23.875 1.00 68.19 103 ASP A N 1
ATOM 816 C CA . ASP A 1 103 ? 1.450 12.526 -24.327 1.00 68.19 103 ASP A CA 1
ATOM 817 C C . ASP A 1 103 ? 2.587 11.934 -23.488 1.00 68.19 103 ASP A C 1
ATOM 819 O O . ASP A 1 103 ? 3.750 12.115 -23.849 1.00 68.19 103 ASP A O 1
ATOM 823 N N . GLU A 1 104 ? 2.294 11.184 -22.422 1.00 72.38 104 GLU A N 1
ATOM 824 C CA . GLU A 1 104 ? 3.335 10.688 -21.526 1.00 72.38 104 GLU A CA 1
ATOM 825 C C . GLU A 1 104 ? 3.474 9.164 -21.564 1.00 72.38 104 GLU A C 1
ATOM 827 O O . GLU A 1 104 ? 2.558 8.394 -21.871 1.00 72.38 104 GLU A O 1
ATOM 832 N N . SER A 1 105 ? 4.694 8.726 -21.279 1.00 80.19 105 SER A N 1
ATOM 833 C CA . SER A 1 105 ? 5.050 7.327 -21.106 1.00 80.19 105 SER A CA 1
ATOM 834 C C . SER A 1 105 ? 5.332 7.051 -19.638 1.00 80.19 105 SER A C 1
ATOM 836 O O . SER A 1 105 ? 6.002 7.847 -18.977 1.00 80.19 105 SER A O 1
ATOM 838 N N . ILE A 1 106 ? 4.908 5.890 -19.151 1.00 80.88 106 ILE A N 1
ATOM 839 C CA . ILE A 1 106 ? 5.435 5.350 -17.902 1.00 80.88 106 ILE A CA 1
ATOM 840 C C . ILE A 1 106 ? 6.845 4.834 -18.180 1.00 80.88 106 ILE A C 1
ATOM 842 O O . ILE A 1 106 ? 7.050 3.996 -19.060 1.00 80.88 106 ILE A O 1
ATOM 846 N N . GLY A 1 107 ? 7.815 5.359 -17.439 1.00 83.19 107 GLY A N 1
ATOM 847 C CA . GLY A 1 107 ? 9.179 4.859 -17.451 1.00 83.19 107 GLY A CA 1
ATOM 848 C C . GLY A 1 107 ? 9.303 3.637 -16.551 1.00 83.19 107 GLY A C 1
ATOM 849 O O . GLY A 1 107 ? 8.660 3.531 -15.507 1.00 83.19 107 GLY A O 1
ATOM 850 N N . LEU A 1 108 ? 10.147 2.700 -16.950 1.00 80.31 108 LEU A N 1
ATOM 851 C CA . LEU A 1 108 ? 10.525 1.562 -16.132 1.00 80.31 108 LEU A CA 1
ATOM 852 C C . LEU A 1 108 ? 12.043 1.423 -16.165 1.00 80.31 108 LEU A C 1
ATOM 854 O O . LEU A 1 108 ? 12.656 1.357 -17.229 1.00 80.31 108 LEU A O 1
ATOM 858 N N . GLU A 1 109 ? 12.646 1.392 -14.986 1.00 86.75 109 GLU A N 1
ATOM 859 C CA . GLU A 1 109 ? 14.087 1.296 -14.791 1.00 86.75 109 GLU A CA 1
ATOM 860 C C . GLU A 1 109 ? 14.407 0.038 -13.988 1.00 86.75 109 GLU A C 1
ATOM 862 O O . GLU A 1 109 ? 13.833 -0.190 -12.926 1.00 86.75 109 GLU A O 1
ATOM 867 N N . PHE A 1 110 ? 15.352 -0.769 -14.461 1.00 80.88 110 PHE A N 1
ATOM 868 C CA . PHE A 1 110 ? 15.864 -1.909 -13.705 1.00 80.88 110 PHE A CA 1
ATOM 869 C C . PHE A 1 110 ? 17.188 -1.547 -13.068 1.00 80.88 110 PHE A C 1
ATOM 871 O O . PHE A 1 110 ? 18.106 -1.080 -13.742 1.00 80.88 110 PHE A O 1
ATOM 878 N N . CYS A 1 111 ? 17.284 -1.784 -11.768 1.00 83.31 111 CYS A N 1
ATOM 879 C CA . CYS A 1 111 ? 18.405 -1.357 -10.955 1.00 83.31 111 CYS A CA 1
ATOM 880 C C . CYS A 1 111 ? 19.049 -2.560 -10.265 1.00 83.31 111 CYS A C 1
ATOM 882 O O . CYS A 1 111 ? 18.375 -3.393 -9.658 1.00 83.31 111 CYS A O 1
ATOM 884 N N . LEU A 1 112 ? 20.376 -2.619 -10.321 1.00 82.75 112 LEU A N 1
ATOM 885 C CA . LEU A 1 112 ? 21.199 -3.521 -9.532 1.00 82.75 112 LEU A CA 1
ATOM 886 C C . LEU A 1 112 ? 21.682 -2.793 -8.280 1.00 82.75 112 LEU A C 1
ATOM 888 O O . LEU A 1 112 ? 22.239 -1.698 -8.369 1.00 82.75 112 LEU A O 1
ATOM 892 N N . VAL A 1 113 ? 21.516 -3.429 -7.126 1.00 82.50 113 VAL A N 1
ATOM 893 C CA . VAL A 1 113 ? 22.099 -2.986 -5.858 1.00 82.50 113 VAL A CA 1
ATOM 894 C C . VAL A 1 113 ? 23.125 -4.004 -5.412 1.00 82.50 113 VAL A C 1
ATOM 896 O O . VAL A 1 113 ? 22.830 -5.194 -5.254 1.00 82.50 113 VAL A O 1
ATOM 899 N N . GLU A 1 114 ? 24.338 -3.515 -5.201 1.00 80.94 114 GLU A N 1
ATOM 900 C CA . GLU A 1 114 ? 25.412 -4.294 -4.607 1.00 80.94 114 GLU A CA 1
ATOM 901 C C . GLU A 1 114 ? 25.250 -4.323 -3.087 1.00 80.94 114 GLU A C 1
ATOM 903 O O . GLU A 1 114 ? 24.827 -3.345 -2.461 1.00 80.94 114 GLU A O 1
ATOM 908 N N . ARG A 1 115 ? 25.601 -5.456 -2.476 1.00 77.56 115 ARG A N 1
ATOM 909 C CA . ARG A 1 115 ? 25.707 -5.557 -1.021 1.00 77.56 115 ARG A CA 1
ATOM 910 C C . ARG A 1 115 ? 27.144 -5.291 -0.602 1.00 77.56 115 ARG A C 1
ATOM 912 O O . ARG A 1 115 ? 28.044 -6.038 -0.977 1.00 77.56 115 ARG A O 1
ATOM 919 N N . VAL A 1 116 ? 27.350 -4.271 0.224 1.00 75.62 116 VAL A N 1
ATOM 920 C CA . VAL A 1 116 ? 28.658 -3.939 0.797 1.00 75.62 116 VAL A CA 1
ATOM 921 C C . VAL A 1 116 ? 28.635 -4.344 2.265 1.00 75.62 116 VAL A C 1
ATOM 923 O O . VAL A 1 116 ? 27.840 -3.832 3.049 1.00 75.62 116 VAL A O 1
ATOM 926 N N . SER A 1 117 ? 29.472 -5.317 2.634 1.00 79.75 117 SER A N 1
ATOM 927 C CA . SER A 1 117 ? 29.539 -5.856 4.004 1.00 79.75 117 SER A CA 1
ATOM 928 C C . SER A 1 117 ? 28.193 -6.384 4.534 1.00 79.75 117 SER A C 1
ATOM 930 O O . SER A 1 117 ? 27.871 -6.231 5.708 1.00 79.75 117 SER A O 1
ATOM 932 N N . GLY A 1 118 ? 27.383 -6.989 3.659 1.00 74.56 118 GLY A N 1
ATOM 933 C CA . GLY A 1 118 ? 26.073 -7.563 4.000 1.00 74.56 118 GLY A CA 1
ATOM 934 C C . GLY A 1 118 ? 24.905 -6.567 3.995 1.00 74.56 118 GLY A C 1
ATOM 935 O O . GLY A 1 118 ? 23.753 -6.998 3.893 1.00 74.56 118 GLY A O 1
ATOM 936 N N . LEU A 1 119 ? 25.183 -5.260 4.013 1.00 72.94 119 LEU A N 1
ATOM 937 C CA . LEU A 1 119 ? 24.186 -4.194 3.909 1.00 72.94 119 LEU A CA 1
ATOM 938 C C . LEU A 1 119 ? 23.934 -3.823 2.442 1.00 72.94 119 LEU A C 1
ATOM 940 O O . LEU A 1 119 ? 24.832 -3.918 1.606 1.00 72.94 119 LEU A O 1
ATOM 944 N N . LEU A 1 120 ? 22.705 -3.412 2.120 1.00 76.44 120 LEU A N 1
ATOM 945 C CA . LEU A 1 120 ? 22.375 -2.888 0.792 1.00 76.44 120 LEU A CA 1
ATOM 946 C C . LEU A 1 120 ? 23.059 -1.533 0.594 1.00 76.44 120 LEU A C 1
ATOM 948 O O . LEU A 1 120 ? 22.949 -0.657 1.453 1.00 76.44 120 LEU A O 1
ATOM 952 N N . SER A 1 121 ? 23.751 -1.362 -0.532 1.00 80.31 121 SER A N 1
ATOM 953 C CA . SER A 1 121 ? 24.274 -0.053 -0.912 1.00 80.31 121 SER A CA 1
ATOM 954 C C . SER A 1 121 ? 23.133 0.943 -1.137 1.00 80.31 121 SER A C 1
ATOM 956 O O . SER A 1 121 ? 22.068 0.589 -1.642 1.00 80.31 121 SER A O 1
ATOM 958 N N . THR A 1 122 ? 23.369 2.212 -0.804 1.00 80.94 122 THR A N 1
ATOM 959 C CA . THR A 1 122 ? 22.475 3.321 -1.176 1.00 80.94 122 THR A CA 1
ATOM 960 C C . THR A 1 122 ? 22.649 3.733 -2.639 1.00 80.94 122 THR A C 1
ATOM 962 O O . THR A 1 122 ? 21.792 4.418 -3.198 1.00 80.94 122 THR A O 1
ATOM 965 N N . THR A 1 123 ? 23.740 3.301 -3.276 1.00 82.31 123 THR A N 1
ATOM 966 C CA . THR A 1 123 ? 23.980 3.474 -4.708 1.00 82.31 123 THR A CA 1
ATOM 967 C C . THR A 1 123 ? 23.427 2.287 -5.489 1.00 82.31 123 THR A C 1
ATOM 969 O O . THR A 1 123 ? 23.563 1.130 -5.091 1.00 82.31 123 THR A O 1
ATOM 972 N N . PHE A 1 124 ? 22.802 2.580 -6.625 1.00 86.19 124 PHE A N 1
ATOM 973 C CA . PHE A 1 124 ? 22.241 1.583 -7.527 1.00 86.19 124 PHE A CA 1
ATOM 974 C C . PHE A 1 124 ? 22.759 1.822 -8.945 1.00 86.19 124 PHE A C 1
ATOM 976 O O . PHE A 1 124 ? 22.875 2.961 -9.396 1.00 86.19 124 PHE A O 1
ATOM 983 N N . ASN A 1 125 ? 23.058 0.733 -9.648 1.00 84.81 125 ASN A N 1
ATOM 984 C CA . ASN A 1 125 ? 23.469 0.752 -11.045 1.00 84.81 125 ASN A CA 1
ATOM 985 C C . ASN A 1 125 ? 22.249 0.475 -11.920 1.00 84.81 125 ASN A C 1
ATOM 987 O O . ASN A 1 125 ? 21.605 -0.562 -11.770 1.00 84.81 125 ASN A O 1
ATOM 991 N N . ILE A 1 126 ? 21.931 1.379 -12.843 1.00 87.81 126 ILE A N 1
ATOM 992 C CA . ILE A 1 126 ? 20.835 1.160 -13.790 1.00 87.81 126 ILE A CA 1
ATOM 993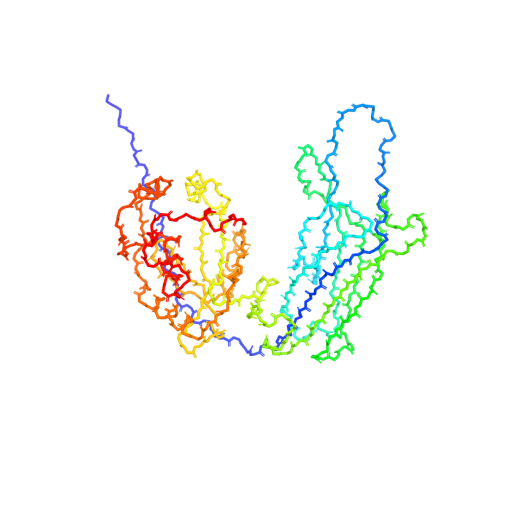 C C . ILE A 1 126 ? 21.302 0.135 -14.823 1.00 87.81 126 ILE A C 1
ATOM 995 O O . ILE A 1 126 ? 22.257 0.379 -15.556 1.00 87.81 126 ILE A O 1
ATOM 999 N N . LEU A 1 127 ? 20.628 -1.009 -14.867 1.00 85.00 127 LEU A N 1
ATOM 1000 C CA . LEU A 1 127 ? 20.895 -2.081 -15.818 1.00 85.00 127 LEU A CA 1
ATOM 1001 C C . LEU A 1 127 ? 20.300 -1.745 -17.185 1.00 85.00 127 LEU A C 1
ATOM 1003 O O . LEU A 1 127 ? 20.971 -1.879 -18.205 1.00 85.00 127 LEU A O 1
ATOM 1007 N N . GLY A 1 128 ? 19.059 -1.264 -17.196 1.00 87.62 128 GLY A N 1
ATOM 1008 C CA . GLY A 1 128 ? 18.358 -0.881 -18.411 1.00 87.62 128 GLY A CA 1
ATOM 1009 C C . GLY A 1 128 ? 17.099 -0.083 -18.113 1.00 87.62 128 GLY A C 1
ATOM 1010 O O . GLY A 1 128 ? 16.605 -0.070 -16.982 1.00 87.62 128 GLY A O 1
ATOM 1011 N N . LYS A 1 129 ? 16.599 0.600 -19.140 1.00 91.88 129 LYS A N 1
ATOM 1012 C CA . LYS A 1 129 ? 15.380 1.405 -19.085 1.00 91.88 129 LYS A CA 1
ATOM 1013 C C . LYS A 1 129 ? 14.465 1.072 -20.249 1.00 91.88 129 LYS A C 1
ATOM 1015 O O . LYS A 1 129 ? 14.927 0.727 -21.332 1.00 91.88 129 LYS A O 1
ATOM 1020 N N . THR A 1 130 ? 13.173 1.227 -20.042 1.00 92.69 130 THR A N 1
ATOM 1021 C CA . THR A 1 130 ? 12.171 1.145 -21.100 1.00 92.69 130 THR A CA 1
ATOM 1022 C C . THR A 1 130 ? 11.031 2.107 -20.796 1.00 92.69 130 THR A C 1
ATOM 1024 O O . THR A 1 130 ? 10.907 2.597 -19.673 1.00 92.69 130 THR A O 1
ATOM 1027 N N . TYR A 1 131 ? 10.228 2.414 -21.806 1.00 91.69 131 TYR A N 1
ATOM 1028 C CA . TYR A 1 131 ? 9.130 3.365 -21.701 1.00 91.69 131 TYR A CA 1
ATOM 1029 C C . TYR A 1 131 ? 7.894 2.770 -22.360 1.00 91.69 131 TYR A C 1
ATOM 1031 O O . TYR A 1 131 ? 7.942 2.324 -23.505 1.00 91.69 131 TYR A O 1
ATOM 1039 N N . VAL A 1 132 ? 6.779 2.778 -21.636 1.00 89.31 132 VAL A N 1
ATOM 1040 C CA . VAL A 1 132 ? 5.489 2.287 -22.120 1.00 89.31 132 VAL A CA 1
ATOM 1041 C C . VAL A 1 132 ? 4.569 3.482 -22.327 1.00 89.31 132 VAL A C 1
ATOM 1043 O O . VAL A 1 132 ? 4.260 4.204 -21.381 1.00 89.31 132 VAL A O 1
ATOM 1046 N N . SER A 1 133 ? 4.143 3.705 -23.571 1.00 89.81 133 SER A N 1
ATOM 1047 C CA . SER A 1 133 ? 3.165 4.742 -23.916 1.00 89.81 133 SER A CA 1
ATOM 1048 C C . SER A 1 133 ? 1.759 4.155 -24.035 1.00 89.81 133 SER A C 1
ATOM 1050 O O . SER A 1 133 ? 1.570 3.063 -24.578 1.00 89.81 133 SER A O 1
ATOM 1052 N N . PHE A 1 134 ? 0.766 4.918 -23.573 1.00 85.56 134 PHE A N 1
ATOM 1053 C CA . PHE A 1 134 ? -0.652 4.551 -23.626 1.00 85.56 134 PHE A CA 1
ATOM 1054 C C . PHE A 1 134 ? -1.458 5.354 -24.656 1.00 85.56 134 PHE A C 1
ATOM 1056 O O . PHE A 1 134 ? -2.673 5.192 -24.723 1.00 85.56 134 PHE A O 1
ATOM 1063 N N . LYS A 1 135 ? -0.799 6.171 -25.491 1.00 82.31 135 LYS A N 1
ATOM 1064 C CA . LYS A 1 135 ? -1.419 7.160 -26.395 1.00 82.31 135 LYS A CA 1
ATOM 1065 C C . LYS A 1 135 ? -2.511 6.611 -27.327 1.00 82.31 135 LYS A C 1
ATOM 1067 O O . LYS A 1 135 ? -3.400 7.347 -27.739 1.00 82.31 135 LYS A O 1
ATOM 1072 N N . GLU A 1 136 ? -2.465 5.319 -27.639 1.00 80.50 136 GLU A N 1
ATOM 1073 C CA . GLU A 1 136 ? -3.398 4.646 -28.555 1.00 80.50 136 GLU A CA 1
ATOM 1074 C C . GLU A 1 136 ? -4.141 3.473 -27.898 1.00 80.50 136 GLU A C 1
ATOM 1076 O O . GLU A 1 136 ? -4.792 2.671 -28.570 1.00 80.50 136 GLU A O 1
ATOM 1081 N N . LYS A 1 137 ? -4.008 3.314 -26.578 1.00 79.31 137 LYS A N 1
ATOM 1082 C CA . LYS A 1 137 ? -4.564 2.168 -25.862 1.00 79.31 137 LYS A CA 1
ATOM 1083 C C . LYS A 1 137 ? -5.990 2.471 -25.416 1.00 79.31 137 LYS A C 1
ATOM 1085 O O . LYS A 1 137 ? -6.279 3.537 -24.882 1.00 79.31 137 LYS A O 1
ATOM 1090 N N . GLN A 1 138 ? -6.884 1.517 -25.656 1.00 83.31 138 GLN A N 1
ATOM 1091 C CA . GLN A 1 138 ? -8.278 1.626 -25.244 1.00 83.31 138 GLN A CA 1
ATOM 1092 C C . GLN A 1 138 ? -8.408 1.361 -23.742 1.00 83.31 138 GLN A C 1
ATOM 1094 O O . GLN A 1 138 ? -7.710 0.512 -23.183 1.00 83.31 138 GLN A O 1
ATOM 1099 N N . LEU A 1 139 ? -9.322 2.089 -23.100 1.00 84.25 139 LEU A N 1
ATOM 1100 C CA . LEU A 1 139 ? -9.719 1.831 -21.718 1.00 84.25 139 LEU A CA 1
ATOM 1101 C C . LEU A 1 139 ? -10.308 0.422 -21.577 1.00 84.25 139 LEU A C 1
ATOM 1103 O O . LEU A 1 139 ? -10.753 -0.181 -22.554 1.00 84.25 139 LEU A O 1
ATOM 1107 N N . GLN A 1 140 ? -10.293 -0.098 -20.350 1.00 84.06 140 GLN A N 1
ATOM 1108 C CA . GLN A 1 140 ? -10.842 -1.402 -19.962 1.00 84.06 140 GLN A CA 1
ATOM 1109 C C . GLN A 1 140 ? -10.239 -2.591 -20.724 1.00 84.06 140 GLN A C 1
ATOM 1111 O O . GLN A 1 140 ? -10.823 -3.672 -20.786 1.00 84.06 140 GLN A O 1
ATOM 1116 N N . THR A 1 141 ? -9.057 -2.404 -21.308 1.00 86.19 141 THR A N 1
ATOM 1117 C CA . THR A 1 141 ? -8.352 -3.439 -22.058 1.00 86.19 141 THR A CA 1
ATOM 1118 C C . THR A 1 141 ? -7.120 -3.874 -21.280 1.00 86.19 141 THR A C 1
ATOM 1120 O O . THR A 1 141 ? -6.351 -3.043 -20.793 1.00 86.19 141 THR A O 1
ATOM 1123 N N . MET A 1 142 ? -6.925 -5.188 -21.174 1.00 91.81 142 MET A N 1
ATOM 1124 C CA . MET A 1 142 ? -5.678 -5.757 -20.674 1.00 91.81 142 MET A CA 1
ATOM 1125 C C . MET A 1 142 ? -4.595 -5.595 -21.741 1.00 91.81 142 MET A C 1
ATOM 1127 O O . MET A 1 142 ? -4.777 -5.992 -22.892 1.00 91.81 142 MET A O 1
ATOM 1131 N N . ILE A 1 143 ? -3.472 -5.004 -21.355 1.00 92.06 143 ILE A N 1
ATOM 1132 C CA . ILE A 1 143 ? -2.326 -4.761 -22.220 1.00 92.06 143 ILE A CA 1
ATOM 1133 C C . ILE A 1 143 ? -1.186 -5.638 -21.714 1.00 92.06 143 ILE A C 1
ATOM 1135 O O . ILE A 1 143 ? -0.554 -5.325 -20.709 1.00 92.06 143 ILE A O 1
ATOM 1139 N N . ASP A 1 144 ? -0.947 -6.738 -22.412 1.00 94.50 144 ASP A N 1
ATOM 1140 C CA . ASP A 1 144 ? 0.153 -7.660 -22.148 1.00 94.50 144 ASP A CA 1
ATOM 1141 C C . ASP A 1 144 ? 1.338 -7.300 -23.060 1.00 94.50 144 ASP A C 1
ATOM 1143 O O . ASP A 1 144 ? 1.191 -7.259 -24.286 1.00 94.50 144 ASP A O 1
ATOM 1147 N N . LEU A 1 145 ? 2.480 -6.940 -22.467 1.00 93.38 145 LEU A N 1
ATOM 1148 C CA . LEU A 1 145 ? 3.636 -6.397 -23.173 1.00 93.38 145 LEU A CA 1
ATOM 1149 C C . LEU A 1 145 ? 4.933 -7.090 -22.761 1.00 93.38 145 LEU A C 1
ATOM 1151 O O . LEU A 1 145 ? 5.307 -7.096 -21.589 1.00 93.38 145 LEU A O 1
ATOM 1155 N N . THR A 1 146 ? 5.698 -7.526 -23.757 1.00 94.06 146 THR A N 1
ATOM 1156 C CA . THR A 1 146 ? 7.132 -7.794 -23.623 1.00 94.06 146 THR A CA 1
ATOM 1157 C C . THR A 1 146 ? 7.885 -6.636 -24.262 1.00 94.06 146 THR A C 1
ATOM 1159 O O . THR A 1 146 ? 7.809 -6.447 -25.476 1.00 94.06 146 THR A O 1
ATOM 1162 N N . VAL A 1 147 ? 8.575 -5.828 -23.455 1.00 93.06 147 VAL A N 1
ATOM 1163 C CA . VAL A 1 147 ? 9.295 -4.643 -23.947 1.00 93.06 147 VAL A CA 1
ATOM 1164 C C . VAL A 1 147 ? 10.804 -4.801 -23.774 1.00 93.06 147 VAL A C 1
ATOM 1166 O O . VAL A 1 147 ? 11.251 -5.295 -22.735 1.00 93.06 147 VAL A O 1
ATOM 1169 N N . PRO A 1 148 ? 11.606 -4.385 -24.767 1.00 93.25 148 PRO A N 1
ATOM 1170 C CA . PRO A 1 148 ? 13.053 -4.436 -24.656 1.00 93.25 148 PRO A CA 1
ATOM 1171 C C . PRO A 1 148 ? 13.574 -3.395 -23.664 1.00 93.25 148 PRO A C 1
ATOM 1173 O O . PRO A 1 148 ? 13.013 -2.302 -23.513 1.00 93.25 148 PRO A O 1
ATOM 1176 N N . LEU A 1 149 ? 14.675 -3.734 -22.997 1.00 91.19 149 LEU A N 1
ATOM 1177 C CA . LEU A 1 149 ? 15.420 -2.842 -22.121 1.00 91.19 149 LEU A CA 1
ATOM 1178 C C . LEU A 1 149 ? 16.555 -2.183 -22.900 1.00 91.19 149 LEU A C 1
ATOM 1180 O O . LEU A 1 149 ? 17.489 -2.836 -23.358 1.00 91.19 149 LEU A O 1
ATOM 1184 N N . SER A 1 150 ? 16.500 -0.859 -22.998 1.00 90.31 150 SER A N 1
ATOM 1185 C CA . SER A 1 150 ? 17.589 -0.062 -23.547 1.00 90.31 150 SER A CA 1
ATOM 1186 C C . SER A 1 150 ? 18.710 0.079 -22.511 1.00 90.31 150 SER A C 1
ATOM 1188 O O . SER A 1 150 ? 18.423 0.384 -21.346 1.00 90.31 150 SER A O 1
ATOM 1190 N N . PRO A 1 151 ? 19.985 -0.106 -22.894 1.00 84.56 151 PRO A N 1
ATOM 1191 C CA . PRO A 1 151 ? 21.107 0.106 -21.988 1.00 84.56 151 PRO A CA 1
ATOM 1192 C C . PRO A 1 151 ? 21.206 1.588 -21.574 1.00 84.56 151 PRO A C 1
ATOM 1194 O O . PRO A 1 151 ? 20.770 2.472 -22.319 1.00 84.56 151 PRO A O 1
ATOM 1197 N N . PRO A 1 152 ? 21.790 1.899 -20.402 1.00 81.25 152 PRO A N 1
ATOM 1198 C CA . PRO A 1 152 ? 22.007 3.281 -19.985 1.00 81.25 152 PRO A CA 1
ATOM 1199 C C . PRO A 1 152 ? 22.906 4.023 -20.988 1.00 81.25 152 PRO A C 1
ATOM 1201 O O . PRO A 1 152 ? 23.922 3.501 -21.442 1.00 81.25 152 PRO A O 1
ATOM 1204 N N . SER A 1 153 ? 22.554 5.272 -21.304 1.00 77.62 153 SER A N 1
ATOM 1205 C CA . SER A 1 153 ? 23.208 6.091 -22.339 1.00 77.62 153 SER A CA 1
ATOM 1206 C C . SER A 1 153 ? 24.665 6.473 -22.041 1.00 77.62 153 SER A C 1
ATOM 1208 O O . SER A 1 153 ? 25.381 6.900 -22.943 1.00 77.62 153 SER A O 1
ATOM 1210 N N . GLN A 1 154 ? 25.130 6.314 -20.800 1.00 71.69 154 GLN A N 1
ATOM 1211 C CA . GLN A 1 154 ? 26.490 6.657 -20.389 1.00 71.69 154 GLN A CA 1
ATOM 1212 C C . GLN A 1 154 ? 27.235 5.421 -19.890 1.00 71.69 154 GLN A C 1
ATOM 1214 O O . GLN A 1 154 ? 27.061 5.067 -18.732 1.00 71.69 154 GLN A O 1
ATOM 1219 N N . GLY A 1 155 ? 28.046 4.795 -20.756 1.00 58.94 155 GLY A N 1
ATOM 1220 C CA . GLY A 1 155 ? 29.305 4.065 -20.479 1.00 58.94 155 GLY A CA 1
ATOM 1221 C C . GLY A 1 155 ? 29.443 3.149 -19.250 1.00 58.94 155 GLY A C 1
ATOM 1222 O O . GLY A 1 155 ? 30.564 2.766 -18.918 1.00 58.94 155 GLY A O 1
ATOM 1223 N N . GLY A 1 156 ? 28.357 2.812 -18.558 1.00 58.62 156 GLY A N 1
ATOM 1224 C CA . GLY A 1 156 ? 28.355 2.048 -17.323 1.00 58.62 156 GLY A CA 1
ATOM 1225 C C . GLY A 1 156 ? 28.940 0.677 -17.598 1.00 58.62 156 GLY A C 1
ATOM 1226 O O . GLY A 1 156 ? 28.491 -0.042 -18.488 1.00 58.62 156 GLY A O 1
ATOM 1227 N N . ALA A 1 157 ? 29.983 0.326 -16.858 1.00 53.66 157 ALA A N 1
ATOM 1228 C CA . ALA A 1 157 ? 30.915 -0.720 -17.249 1.00 53.66 157 ALA A CA 1
ATOM 1229 C C . ALA A 1 157 ? 30.329 -2.161 -17.227 1.00 53.66 157 ALA A C 1
ATOM 1231 O O . ALA A 1 157 ? 31.041 -3.117 -17.531 1.00 53.66 157 ALA A O 1
ATOM 1232 N N . GLY A 1 158 ? 29.034 -2.332 -16.949 1.00 58.16 158 GLY A N 1
ATOM 1233 C CA . GLY A 1 158 ? 28.312 -3.608 -16.941 1.00 58.16 158 GLY A CA 1
ATOM 1234 C C . GLY A 1 158 ? 26.946 -3.515 -17.624 1.00 58.16 158 GLY A C 1
ATOM 1235 O O . GLY A 1 158 ? 25.927 -3.732 -16.981 1.00 58.16 158 GLY A O 1
ATOM 1236 N N . GLY A 1 159 ? 26.913 -3.145 -18.907 1.00 57.00 159 GLY A N 1
ATOM 1237 C CA . GLY A 1 159 ? 25.670 -3.106 -19.685 1.00 57.00 159 GLY A CA 1
ATOM 1238 C C . GLY A 1 159 ? 25.071 -4.496 -19.929 1.00 57.00 159 GLY A C 1
ATOM 1239 O O . GLY A 1 159 ? 25.804 -5.466 -20.144 1.00 57.00 159 GLY A O 1
ATOM 1240 N N . ILE A 1 160 ? 23.738 -4.566 -19.913 1.00 63.66 160 ILE A N 1
ATOM 1241 C CA . ILE A 1 160 ? 22.962 -5.729 -20.353 1.00 63.66 160 ILE A CA 1
ATOM 1242 C C . ILE A 1 160 ? 23.294 -6.057 -21.828 1.00 63.66 160 ILE A C 1
ATOM 1244 O O . ILE A 1 160 ? 23.486 -5.146 -22.632 1.00 63.66 160 ILE A O 1
ATOM 1248 N N . GLY A 1 161 ? 23.350 -7.346 -22.195 1.00 59.03 161 GLY A N 1
ATOM 1249 C CA . GLY A 1 161 ? 23.364 -7.783 -23.602 1.00 59.03 161 GLY A CA 1
ATOM 1250 C C . GLY A 1 161 ? 24.726 -8.165 -24.200 1.00 59.03 161 GLY A C 1
ATOM 1251 O O . GLY A 1 161 ? 24.839 -8.285 -25.418 1.00 59.03 161 GLY A O 1
ATOM 1252 N N . LYS A 1 162 ? 25.770 -8.410 -23.387 1.00 60.66 162 LYS A N 1
ATOM 1253 C CA . LYS A 1 162 ? 27.114 -8.794 -23.891 1.00 60.66 162 LYS A CA 1
ATOM 1254 C C . LYS A 1 162 ? 27.153 -10.088 -24.729 1.00 60.66 162 LYS A C 1
ATOM 1256 O O . LYS A 1 162 ? 28.116 -10.284 -25.460 1.00 60.66 162 LYS A O 1
ATOM 1261 N N . GLU A 1 163 ? 26.122 -10.934 -24.669 1.00 66.56 163 GLU A N 1
ATOM 1262 C CA . GLU A 1 163 ? 26.016 -12.178 -25.459 1.00 66.56 163 GLU A CA 1
ATOM 1263 C C . GLU A 1 163 ? 25.046 -12.082 -26.652 1.00 66.56 163 GLU A C 1
ATOM 1265 O O . GLU A 1 163 ? 24.655 -13.096 -27.224 1.00 66.56 163 GLU A O 1
ATOM 1270 N N . GLY A 1 164 ? 24.625 -10.873 -27.037 1.00 71.06 164 GLY A N 1
ATOM 1271 C CA . GLY A 1 164 ? 23.753 -10.669 -28.200 1.00 71.06 164 GLY A CA 1
ATOM 1272 C C . GLY A 1 164 ? 22.282 -11.045 -27.986 1.00 71.06 164 GLY A C 1
ATOM 1273 O O . GLY A 1 164 ? 21.492 -10.916 -28.918 1.00 71.06 164 GLY A O 1
ATOM 1274 N N . LYS A 1 165 ? 21.889 -11.471 -26.778 1.00 80.56 165 LYS A N 1
ATOM 1275 C CA . LYS A 1 165 ? 20.479 -11.564 -26.381 1.00 80.56 165 LYS A CA 1
ATOM 1276 C C . LYS A 1 165 ? 20.007 -10.214 -25.847 1.00 80.56 165 LYS A C 1
ATOM 1278 O O . LYS A 1 165 ? 20.608 -9.668 -24.922 1.00 80.56 165 LYS A O 1
ATOM 1283 N N . GLU A 1 166 ? 18.947 -9.689 -26.446 1.00 88.62 166 GLU A N 1
ATOM 1284 C CA . GLU A 1 166 ? 18.256 -8.490 -25.979 1.00 88.62 166 GLU A CA 1
ATOM 1285 C C . GLU A 1 166 ? 17.528 -8.806 -24.670 1.00 88.62 166 GLU A C 1
ATOM 1287 O O . GLU A 1 166 ? 16.822 -9.812 -24.580 1.00 88.62 166 GLU A O 1
ATOM 1292 N N . ALA A 1 167 ? 17.718 -7.974 -23.646 1.00 90.69 167 ALA A N 1
ATOM 1293 C CA . ALA A 1 167 ? 16.950 -8.133 -22.424 1.00 90.69 167 ALA A CA 1
ATOM 1294 C C . ALA A 1 167 ? 15.566 -7.540 -22.581 1.00 90.69 167 ALA A C 1
ATOM 1296 O O . ALA A 1 167 ? 15.401 -6.455 -23.140 1.00 90.69 167 ALA A O 1
ATOM 1297 N N . THR A 1 168 ? 14.586 -8.237 -22.032 1.00 93.38 168 THR A N 1
ATOM 1298 C CA . THR A 1 168 ? 13.190 -7.829 -22.089 1.00 93.38 168 THR A CA 1
ATOM 1299 C C . THR A 1 168 ? 12.563 -7.894 -20.707 1.00 93.38 168 THR A C 1
ATOM 1301 O O . THR A 1 168 ? 13.066 -8.562 -19.805 1.00 93.38 168 THR A O 1
ATOM 1304 N N . VAL A 1 169 ? 11.466 -7.171 -20.529 1.00 92.25 169 VAL A N 1
ATOM 1305 C CA . VAL A 1 169 ? 10.612 -7.252 -19.346 1.00 92.25 169 VAL A CA 1
ATOM 1306 C C . VAL A 1 169 ? 9.189 -7.547 -19.782 1.00 92.25 169 VAL A C 1
ATOM 1308 O O . VAL A 1 169 ? 8.697 -6.984 -20.762 1.00 92.25 169 VAL A O 1
ATOM 1311 N N . HIS A 1 170 ? 8.535 -8.423 -19.027 1.00 94.06 170 HIS A N 1
ATOM 1312 C CA . HIS A 1 170 ? 7.135 -8.772 -19.193 1.00 94.06 170 HIS A CA 1
ATOM 1313 C C . HIS A 1 170 ? 6.262 -8.013 -18.189 1.00 94.06 170 HIS A C 1
ATOM 1315 O O . HIS A 1 170 ? 6.440 -8.119 -16.969 1.00 94.06 170 HIS A O 1
ATOM 1321 N N . LEU A 1 171 ? 5.326 -7.230 -18.720 1.00 92.00 171 LEU A N 1
ATOM 1322 C CA . LEU A 1 171 ? 4.431 -6.351 -17.979 1.00 92.00 171 LEU A CA 1
ATOM 1323 C C . LEU A 1 171 ? 2.992 -6.585 -18.424 1.00 92.00 171 LEU A C 1
ATOM 1325 O O . LEU A 1 171 ? 2.715 -6.679 -19.618 1.00 92.00 171 LEU A O 1
ATOM 1329 N N . VAL A 1 172 ? 2.072 -6.572 -17.466 1.00 93.19 172 VAL A N 1
ATOM 1330 C CA . VAL A 1 172 ? 0.636 -6.534 -17.744 1.00 93.19 172 VAL A CA 1
ATOM 1331 C C . VAL A 1 172 ? 0.070 -5.250 -17.169 1.00 93.19 172 VAL A C 1
ATOM 1333 O O . VAL A 1 172 ? 0.216 -4.990 -15.977 1.00 93.19 172 VAL A O 1
ATOM 1336 N N . PHE A 1 173 ? -0.589 -4.459 -18.008 1.00 92.19 173 PHE A N 1
ATOM 1337 C CA . PHE A 1 173 ? -1.312 -3.262 -17.599 1.00 92.19 173 PHE A CA 1
ATOM 1338 C C . PHE A 1 173 ? -2.815 -3.437 -17.798 1.00 92.19 173 PHE A C 1
ATOM 1340 O O . PHE A 1 173 ? -3.261 -4.117 -18.722 1.00 92.19 173 PHE A O 1
ATOM 1347 N N . PHE A 1 174 ? -3.606 -2.764 -16.973 1.00 92.75 174 PHE A N 1
ATOM 1348 C CA . PHE A 1 174 ? -5.028 -2.557 -17.202 1.00 92.75 174 PHE A CA 1
ATOM 1349 C C . PHE A 1 174 ? -5.374 -1.101 -16.901 1.00 92.75 174 PHE A C 1
ATOM 1351 O O . PHE A 1 174 ? -5.074 -0.595 -15.820 1.00 92.75 174 PHE A O 1
ATOM 1358 N N . LEU A 1 175 ? -5.988 -0.431 -17.874 1.00 91.19 175 LEU A N 1
ATOM 1359 C CA . LEU A 1 175 ? -6.383 0.973 -17.777 1.00 91.19 175 LEU A CA 1
ATOM 1360 C C . LEU A 1 175 ? -7.878 1.051 -17.471 1.00 91.19 175 LEU A C 1
ATOM 1362 O O . LEU A 1 175 ? -8.672 0.466 -18.204 1.00 91.19 175 LEU A O 1
ATOM 1366 N N . ALA A 1 176 ? -8.273 1.792 -16.442 1.00 90.12 176 ALA A N 1
ATOM 1367 C CA . ALA A 1 176 ? -9.673 1.973 -16.072 1.00 90.12 176 ALA A CA 1
ATOM 1368 C C . ALA A 1 176 ? -9.975 3.425 -15.703 1.00 90.12 176 ALA A C 1
ATOM 1370 O O . ALA A 1 176 ? -9.184 4.073 -15.024 1.00 90.12 176 ALA A O 1
ATOM 1371 N N . ASP A 1 177 ? -11.129 3.934 -16.120 1.00 88.88 177 ASP A N 1
ATOM 1372 C CA . ASP A 1 177 ? -11.657 5.246 -15.719 1.00 88.88 177 ASP A CA 1
ATOM 1373 C C . ASP A 1 177 ? -12.456 5.179 -14.408 1.00 88.88 177 ASP A C 1
ATOM 1375 O O . ASP A 1 177 ? -12.603 6.178 -13.704 1.00 88.88 177 ASP A O 1
ATOM 1379 N N . LYS A 1 178 ? -12.949 3.990 -14.047 1.00 89.31 178 LYS A N 1
ATOM 1380 C CA . LYS A 1 178 ? -13.598 3.717 -12.763 1.00 89.31 178 LYS A CA 1
ATOM 1381 C C . LYS A 1 178 ? -12.738 2.813 -11.907 1.00 89.31 178 LYS A C 1
ATOM 1383 O O . LYS A 1 178 ? -12.170 1.840 -12.379 1.00 89.31 178 LYS A O 1
ATOM 1388 N N . HIS A 1 179 ? -12.668 3.110 -10.618 1.00 89.50 179 HIS A N 1
ATOM 1389 C CA . HIS A 1 179 ? -11.775 2.401 -9.709 1.00 89.50 179 HIS A CA 1
ATOM 1390 C C . HIS A 1 179 ? -12.213 0.967 -9.393 1.00 89.50 179 HIS A C 1
ATOM 1392 O O . HIS A 1 179 ? -11.388 0.143 -8.992 1.00 89.50 179 HIS A O 1
ATOM 1398 N N . GLU A 1 180 ? -13.501 0.676 -9.542 1.00 91.31 180 GLU A N 1
ATOM 1399 C CA . GLU A 1 180 ? -14.096 -0.651 -9.389 1.00 91.31 180 GLU A CA 1
ATOM 1400 C C . GLU A 1 180 ? -13.781 -1.559 -10.584 1.00 91.31 180 GLU A C 1
ATOM 1402 O O . GLU A 1 180 ? -13.854 -2.786 -10.488 1.00 91.31 180 GLU A O 1
ATOM 1407 N N . GLU A 1 181 ? -13.406 -0.948 -11.703 1.00 87.94 181 GLU A N 1
ATOM 1408 C CA . GLU A 1 181 ? -12.993 -1.607 -12.926 1.00 87.94 181 GLU A CA 1
ATOM 1409 C C . GLU A 1 181 ? -11.457 -1.680 -12.889 1.00 87.94 181 GLU A C 1
ATOM 1411 O O . GLU A 1 181 ? -10.757 -0.700 -12.653 1.00 87.94 181 GLU A O 1
ATOM 1416 N N . GLY A 1 182 ? -10.898 -2.879 -12.979 1.00 89.62 182 GLY A N 1
ATOM 1417 C CA . GLY A 1 182 ? -9.470 -3.082 -12.748 1.00 89.62 182 GLY A CA 1
ATOM 1418 C C . GLY A 1 182 ? -9.168 -4.536 -12.457 1.00 89.62 182 GLY A C 1
ATOM 1419 O O . GLY A 1 182 ? -9.950 -5.206 -11.786 1.00 89.62 182 GLY A O 1
ATOM 1420 N N . ILE A 1 183 ? -8.026 -5.029 -12.928 1.00 92.88 183 ILE A N 1
ATOM 1421 C CA . ILE A 1 183 ? -7.582 -6.396 -12.616 1.00 92.88 183 ILE A CA 1
ATOM 1422 C C . ILE A 1 183 ? -7.203 -6.547 -11.136 1.00 92.88 183 ILE A C 1
ATOM 1424 O O . ILE A 1 183 ? -7.162 -7.664 -10.629 1.00 92.88 183 ILE A O 1
ATOM 1428 N N . LEU A 1 184 ? -6.965 -5.432 -10.433 1.00 93.75 184 LEU A N 1
ATOM 1429 C CA . LEU A 1 184 ? -6.645 -5.395 -9.005 1.00 93.75 184 LEU A CA 1
ATOM 1430 C C . LEU A 1 184 ? -7.790 -4.831 -8.153 1.00 93.75 184 LEU A C 1
ATOM 1432 O O . LEU A 1 184 ? -7.594 -4.582 -6.964 1.00 93.75 184 LEU A O 1
ATOM 1436 N N . SER A 1 185 ? -8.989 -4.619 -8.710 1.00 93.56 185 SER A N 1
ATOM 1437 C CA . SER A 1 185 ? -10.091 -3.963 -7.984 1.00 93.56 185 SER A CA 1
ATOM 1438 C C . SER A 1 185 ? -10.523 -4.708 -6.715 1.00 93.56 185 SER A C 1
ATOM 1440 O O . SER A 1 185 ? -10.955 -4.082 -5.747 1.00 93.56 185 SER A O 1
ATOM 1442 N N . SER A 1 186 ? -10.297 -6.024 -6.643 1.00 92.25 186 SER A N 1
ATOM 1443 C CA . SER A 1 186 ? -10.508 -6.827 -5.431 1.00 92.25 186 SER A CA 1
ATOM 1444 C C . SER A 1 186 ? -9.603 -6.443 -4.253 1.00 92.25 186 SER A C 1
ATOM 1446 O O . SER A 1 186 ? -9.909 -6.796 -3.116 1.00 92.25 186 SER A O 1
ATOM 1448 N N . TYR A 1 187 ? -8.494 -5.736 -4.495 1.00 92.75 187 TYR A N 1
ATOM 1449 C CA . TYR A 1 18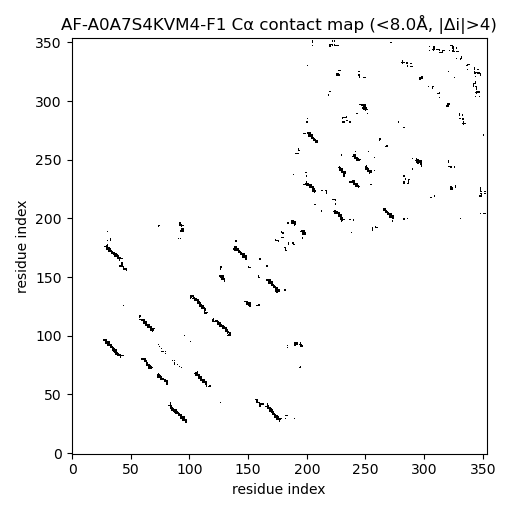7 ? -7.621 -5.192 -3.447 1.00 92.75 187 TYR A CA 1
ATOM 1450 C C . TYR A 1 187 ? -8.099 -3.843 -2.899 1.00 92.75 187 TYR A C 1
ATOM 1452 O O . TYR A 1 187 ? -7.489 -3.310 -1.977 1.00 92.75 187 TYR A O 1
ATOM 1460 N N . GLY A 1 188 ? -9.199 -3.302 -3.427 1.00 94.44 188 GLY A N 1
ATOM 1461 C CA . GLY A 1 188 ? -9.832 -2.091 -2.927 1.00 94.44 188 GLY A CA 1
ATOM 1462 C C . GLY A 1 188 ? -9.608 -0.869 -3.810 1.00 94.44 188 GLY A C 1
ATOM 1463 O O . GLY A 1 188 ? -9.423 -0.956 -5.030 1.00 94.44 188 GLY A O 1
ATOM 1464 N N . LYS A 1 189 ? -9.672 0.302 -3.176 1.00 94.75 189 LYS A N 1
ATOM 1465 C CA . LYS A 1 189 ? -9.631 1.598 -3.847 1.00 94.75 189 LYS A CA 1
ATOM 1466 C C . LYS A 1 189 ? -8.179 2.014 -4.114 1.00 94.75 189 LYS A C 1
ATOM 1468 O O . LYS A 1 189 ? -7.372 1.969 -3.188 1.00 94.75 189 LYS A O 1
ATOM 1473 N N . PRO A 1 190 ? -7.846 2.453 -5.334 1.00 94.44 190 PRO A N 1
ATOM 1474 C CA . PRO A 1 190 ? -6.529 2.971 -5.667 1.00 94.44 190 PRO A CA 1
ATOM 1475 C C . PRO A 1 190 ? -6.295 4.306 -4.970 1.00 94.44 190 PRO A C 1
ATOM 1477 O O . PRO A 1 190 ? -7.200 5.142 -4.892 1.00 94.44 190 PRO A O 1
ATOM 1480 N N . MET A 1 191 ? -5.084 4.483 -4.454 1.00 93.75 191 MET A N 1
ATOM 1481 C CA . MET A 1 191 ? -4.691 5.694 -3.747 1.00 93.75 191 MET A CA 1
ATOM 1482 C C . MET A 1 191 ? -3.982 6.676 -4.665 1.00 93.75 191 MET A C 1
ATOM 1484 O O . MET A 1 191 ? -3.360 6.297 -5.660 1.00 93.75 191 MET A O 1
ATOM 1488 N N . LYS A 1 192 ? -4.113 7.966 -4.347 1.00 90.25 192 LYS A N 1
ATOM 1489 C CA . LYS A 1 192 ? -3.411 9.023 -5.084 1.00 90.25 192 LYS A CA 1
ATOM 1490 C C . LYS A 1 192 ? -1.961 9.141 -4.625 1.00 90.25 192 LYS A C 1
ATOM 1492 O O . LYS A 1 192 ? -1.056 9.283 -5.445 1.00 90.25 192 LYS A O 1
ATOM 1497 N N . SER A 1 193 ? -1.762 9.041 -3.316 1.00 87.62 193 SER A N 1
ATOM 1498 C CA . SER A 1 193 ? -0.488 9.287 -2.637 1.00 87.62 193 SER A CA 1
ATOM 1499 C C . SER A 1 193 ? 0.506 8.135 -2.765 1.00 87.62 193 SER A C 1
ATOM 1501 O O . SER A 1 193 ? 1.715 8.348 -2.765 1.00 87.62 193 SER A O 1
ATOM 1503 N N . ILE A 1 194 ? 0.005 6.901 -2.877 1.00 90.25 194 ILE A N 1
ATOM 1504 C CA . ILE A 1 194 ? 0.813 5.676 -2.900 1.00 90.25 194 ILE A CA 1
ATOM 1505 C C . ILE A 1 194 ? 0.363 4.745 -4.031 1.00 90.25 194 ILE A C 1
ATOM 1507 O O . ILE A 1 194 ? -0.822 4.730 -4.364 1.00 90.25 194 ILE A O 1
ATOM 1511 N N . PRO A 1 195 ? 1.264 3.921 -4.596 1.00 91.19 195 PRO A N 1
ATOM 1512 C CA . PRO A 1 195 ? 0.979 3.049 -5.739 1.00 91.19 195 PRO A CA 1
ATOM 1513 C C . PRO A 1 195 ? 0.226 1.760 -5.342 1.00 91.19 195 PRO A C 1
ATOM 1515 O O . PRO A 1 195 ? 0.528 0.669 -5.830 1.00 91.19 195 PRO A O 1
ATOM 1518 N N . PHE A 1 196 ? -0.717 1.856 -4.405 1.00 91.69 196 PHE A N 1
ATOM 1519 C CA . PHE A 1 196 ? -1.424 0.713 -3.839 1.00 91.69 196 PHE A CA 1
ATOM 1520 C C . PHE A 1 196 ? -2.930 0.934 -3.837 1.00 91.69 196 PHE A C 1
ATOM 1522 O O . PHE A 1 196 ? -3.430 2.049 -3.679 1.00 91.69 196 PHE A O 1
ATOM 1529 N N . ARG A 1 197 ? -3.654 -0.179 -3.954 1.00 94.19 197 ARG A N 1
ATOM 1530 C CA . ARG A 1 197 ? -5.060 -0.258 -3.575 1.00 94.19 197 ARG A CA 1
ATOM 1531 C C . ARG A 1 197 ? -5.177 -0.601 -2.096 1.00 94.19 197 ARG A C 1
ATOM 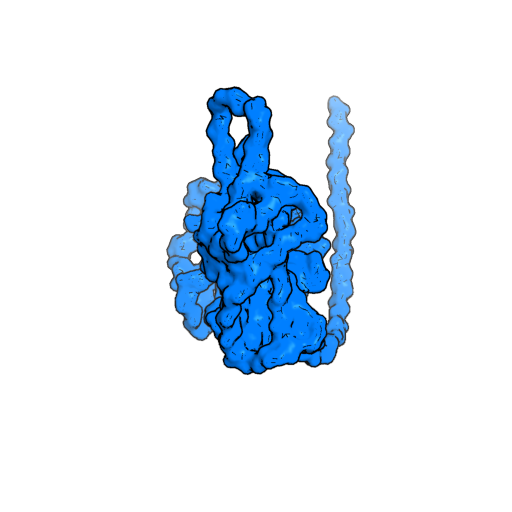1533 O O . ARG A 1 197 ? -4.429 -1.452 -1.610 1.00 94.19 197 ARG A O 1
ATOM 1540 N N . LEU A 1 198 ? -6.100 0.076 -1.420 1.00 96.44 198 LEU A N 1
ATOM 1541 C CA . LEU A 1 198 ? -6.415 -0.112 -0.009 1.00 96.44 198 LEU A CA 1
ATOM 1542 C C . LEU A 1 198 ? -7.904 -0.407 0.175 1.00 96.44 198 LEU A C 1
ATOM 1544 O O . LEU A 1 198 ? -8.762 0.151 -0.516 1.00 96.44 198 LEU A O 1
ATOM 1548 N N . ALA A 1 199 ? -8.219 -1.261 1.141 1.00 97.00 199 ALA A N 1
ATOM 1549 C CA . ALA A 1 199 ? -9.576 -1.622 1.523 1.00 97.00 199 ALA A CA 1
ATOM 1550 C C . ALA A 1 199 ? -9.775 -1.503 3.043 1.00 97.00 199 ALA A C 1
ATOM 1552 O O . ALA A 1 199 ? -8.809 -1.607 3.802 1.00 97.00 199 ALA A O 1
ATOM 1553 N N . PRO A 1 200 ? -11.025 -1.342 3.522 1.00 97.94 200 PRO A N 1
ATOM 1554 C CA . PRO A 1 200 ? -11.313 -1.379 4.950 1.00 97.94 200 PRO A CA 1
ATOM 1555 C C . PRO A 1 200 ? -10.742 -2.633 5.628 1.00 97.94 200 PRO A C 1
ATOM 1557 O O . PRO A 1 200 ? -10.846 -3.746 5.101 1.00 97.94 200 PRO A O 1
ATOM 1560 N N . GLY A 1 201 ? -10.130 -2.443 6.792 1.00 97.56 201 GLY A N 1
ATOM 1561 C CA . GLY A 1 201 ? -9.416 -3.466 7.546 1.00 97.56 201 GLY A CA 1
ATOM 1562 C C . GLY A 1 201 ? -7.938 -3.632 7.178 1.00 97.56 201 GLY A C 1
ATOM 1563 O O . GLY A 1 201 ? -7.248 -4.353 7.892 1.00 97.56 201 GLY A O 1
ATOM 1564 N N . ASP A 1 202 ? -7.423 -3.004 6.115 1.00 97.75 202 ASP A N 1
ATOM 1565 C CA . ASP A 1 202 ? -5.974 -2.983 5.856 1.00 97.75 202 ASP A CA 1
ATOM 1566 C C . ASP A 1 202 ? -5.242 -2.151 6.915 1.00 97.75 202 ASP A C 1
ATOM 1568 O O . ASP A 1 202 ? -5.799 -1.190 7.444 1.00 97.75 202 ASP A O 1
ATOM 1572 N N . LEU A 1 203 ? -3.993 -2.503 7.224 1.00 97.19 203 LEU A N 1
ATOM 1573 C CA . LEU A 1 203 ? -3.175 -1.771 8.193 1.00 97.19 203 LEU A CA 1
ATOM 1574 C C . LEU A 1 203 ? -2.148 -0.883 7.504 1.00 97.19 203 LEU A C 1
ATOM 1576 O O . LEU A 1 203 ? -1.568 -1.249 6.475 1.00 97.19 203 LEU A O 1
ATOM 1580 N N . LEU A 1 204 ? -1.887 0.249 8.144 1.00 96.38 204 LEU A N 1
ATOM 1581 C CA . LEU A 1 204 ? -0.852 1.207 7.793 1.00 96.38 204 LEU A CA 1
ATOM 1582 C C . LEU A 1 204 ? 0.129 1.264 8.963 1.00 96.38 204 LEU A C 1
ATOM 1584 O O . LEU A 1 204 ? -0.219 1.698 10.057 1.00 96.38 204 LEU A O 1
ATOM 1588 N N . LEU A 1 205 ? 1.339 0.766 8.745 1.00 94.12 205 LEU A N 1
ATOM 1589 C CA . LEU A 1 205 ? 2.440 0.817 9.699 1.00 94.12 205 LEU A CA 1
ATOM 1590 C C . LEU A 1 205 ? 3.248 2.075 9.411 1.00 94.12 205 LEU A C 1
ATOM 1592 O O . LEU A 1 205 ? 3.633 2.299 8.267 1.00 94.12 205 LEU A O 1
ATOM 1596 N N . LEU A 1 206 ? 3.512 2.888 10.423 1.00 92.25 206 LEU A N 1
ATOM 1597 C CA . LEU A 1 206 ? 4.235 4.143 10.258 1.00 92.25 206 LEU A CA 1
ATOM 1598 C C . LEU A 1 206 ? 5.552 4.087 11.027 1.00 92.25 206 LEU A C 1
ATOM 1600 O O . LEU A 1 206 ? 5.634 3.544 12.132 1.00 92.25 206 LEU A O 1
ATOM 1604 N N . SER A 1 207 ? 6.583 4.646 10.409 1.00 90.38 207 SER A N 1
ATOM 1605 C CA . SER A 1 207 ? 7.861 4.957 11.038 1.00 90.38 207 SER A CA 1
ATOM 1606 C C . SER A 1 207 ? 8.115 6.444 10.844 1.00 90.38 207 SER A C 1
ATOM 1608 O O . SER A 1 207 ? 8.455 6.891 9.745 1.00 90.38 207 SER A O 1
ATOM 1610 N N . ASN A 1 208 ? 7.932 7.198 11.919 1.00 85.56 208 ASN A N 1
ATOM 1611 C CA . ASN A 1 208 ? 8.113 8.634 11.983 1.00 85.56 208 ASN A CA 1
ATOM 1612 C C . ASN A 1 208 ? 9.534 8.950 12.474 1.00 85.56 208 ASN A C 1
ATOM 1614 O O . ASN A 1 208 ? 9.982 8.459 13.511 1.00 85.56 208 ASN A O 1
ATOM 1618 N N . ASN A 1 209 ? 10.235 9.847 11.779 1.00 70.44 209 ASN A N 1
ATOM 1619 C CA . ASN A 1 209 ? 11.604 10.254 12.132 1.00 70.44 209 ASN A CA 1
ATOM 1620 C C . ASN A 1 209 ? 11.683 11.253 13.313 1.00 70.44 209 ASN A C 1
ATOM 1622 O O . ASN A 1 209 ? 12.737 11.843 13.563 1.00 70.44 209 ASN A O 1
ATOM 1626 N N . GLN A 1 210 ? 10.585 11.487 14.041 1.00 63.81 210 GLN A N 1
ATOM 1627 C CA . GLN A 1 210 ? 10.533 12.456 15.143 1.00 63.81 210 GLN A CA 1
ATOM 1628 C C . GLN A 1 210 ? 10.814 11.808 16.505 1.00 63.81 210 GLN A C 1
ATOM 1630 O O . GLN A 1 210 ? 10.328 10.732 16.809 1.00 63.81 210 GLN A O 1
ATOM 1635 N N . TRP A 1 211 ? 11.561 12.498 17.369 1.00 46.59 211 TRP A N 1
ATOM 1636 C CA . TRP A 1 211 ? 12.238 11.944 18.555 1.00 46.59 211 TRP A CA 1
ATOM 1637 C C . TRP A 1 211 ? 11.337 11.279 19.617 1.00 46.59 211 TRP A C 1
ATOM 1639 O O . TRP A 1 211 ? 11.845 10.543 20.463 1.00 46.59 211 TRP A O 1
ATOM 1649 N N . SER A 1 212 ? 10.019 11.499 19.593 1.00 52.88 212 SER A N 1
ATOM 1650 C CA . SER A 1 212 ? 9.061 10.804 20.465 1.00 52.88 212 SER A CA 1
ATOM 1651 C C . SER A 1 212 ? 8.809 9.341 20.060 1.00 52.88 212 SER A C 1
ATOM 1653 O O . SER A 1 212 ? 8.388 8.557 20.909 1.00 52.88 212 SER A O 1
ATOM 1655 N N . SER A 1 213 ? 9.124 8.937 18.822 1.00 54.41 213 SER A N 1
ATOM 1656 C CA . SER A 1 213 ? 8.990 7.553 18.335 1.00 54.41 213 SER A CA 1
ATOM 1657 C C . SER A 1 213 ? 10.049 6.595 18.889 1.00 54.41 213 SER A C 1
ATOM 1659 O O . SER A 1 213 ? 9.810 5.390 18.991 1.00 54.41 213 SER A O 1
ATOM 1661 N N . VAL A 1 214 ? 11.194 7.124 19.337 1.00 53.97 214 VAL A N 1
ATOM 1662 C CA . VAL A 1 214 ? 12.343 6.333 19.812 1.00 53.97 214 VAL A CA 1
ATOM 1663 C C . VAL A 1 214 ? 11.974 5.451 21.008 1.00 53.97 214 VAL A C 1
ATOM 1665 O O . VAL A 1 214 ? 12.460 4.329 21.118 1.00 53.97 214 VAL A O 1
ATOM 1668 N N . GLY A 1 215 ? 11.077 5.916 21.885 1.00 57.00 215 GLY A N 1
ATOM 1669 C CA . GLY A 1 215 ? 10.623 5.137 23.040 1.00 57.00 215 GLY A CA 1
ATOM 1670 C C . GLY A 1 215 ? 9.819 3.897 22.644 1.00 57.00 215 GLY A C 1
ATOM 1671 O O . GLY A 1 215 ? 10.070 2.812 23.160 1.00 57.00 215 GLY A O 1
ATOM 1672 N N . VAL A 1 216 ? 8.890 4.031 21.694 1.00 61.50 216 VAL A N 1
ATOM 1673 C CA . VAL A 1 216 ? 8.038 2.917 21.247 1.00 61.50 216 VAL A CA 1
ATOM 1674 C C . VAL A 1 216 ? 8.829 1.935 20.382 1.00 61.50 216 VAL A C 1
ATOM 1676 O O . VAL A 1 216 ? 8.729 0.728 20.600 1.00 61.50 216 VAL A O 1
ATOM 1679 N N . GLN A 1 217 ? 9.676 2.416 19.468 1.00 61.00 217 GLN A N 1
ATOM 1680 C CA . GLN A 1 217 ? 10.535 1.547 18.645 1.00 61.00 217 GLN A CA 1
ATOM 1681 C C . GLN A 1 217 ? 11.509 0.740 19.513 1.00 61.00 217 GLN A C 1
ATOM 1683 O O . GLN A 1 217 ? 11.674 -0.465 19.320 1.00 61.00 217 GLN A O 1
ATOM 1688 N N . PHE A 1 218 ? 12.101 1.374 20.533 1.00 57.97 218 PHE A N 1
ATOM 1689 C CA . PHE A 1 218 ? 13.020 0.706 21.455 1.00 57.97 218 PHE A CA 1
ATOM 1690 C C . PHE A 1 218 ? 12.330 -0.343 22.333 1.00 57.97 218 PHE A C 1
ATOM 1692 O O . PHE A 1 218 ? 12.920 -1.378 22.624 1.00 57.97 218 PHE A O 1
ATOM 1699 N N . VAL A 1 219 ? 11.086 -0.102 22.754 1.00 63.56 219 VAL A N 1
ATOM 1700 C CA . VAL A 1 219 ? 10.314 -1.061 23.563 1.00 63.56 219 VAL A CA 1
ATOM 1701 C C . VAL A 1 219 ? 9.820 -2.232 22.710 1.00 63.56 219 VAL A C 1
ATOM 1703 O O . VAL A 1 219 ? 9.810 -3.365 23.174 1.00 63.56 219 VAL A O 1
ATOM 1706 N N . THR A 1 220 ? 9.442 -1.980 21.457 1.00 66.62 220 THR A N 1
ATOM 1707 C CA . THR A 1 220 ? 8.820 -2.989 20.581 1.00 66.62 220 THR A CA 1
ATOM 1708 C C . THR A 1 220 ? 9.811 -3.752 19.705 1.00 66.62 220 THR A C 1
ATOM 1710 O O . THR A 1 220 ? 9.414 -4.714 19.052 1.00 66.62 220 THR A O 1
ATOM 1713 N N . TRP A 1 221 ? 11.079 -3.324 19.675 1.00 74.50 221 TRP A N 1
ATOM 1714 C CA . TRP A 1 221 ? 12.129 -3.858 18.795 1.00 74.50 221 TRP A CA 1
ATOM 1715 C C . TRP A 1 221 ? 11.700 -3.862 17.323 1.00 74.50 221 TRP A C 1
ATOM 1717 O O . TRP A 1 221 ? 12.090 -4.724 16.538 1.00 74.50 221 TRP A O 1
ATOM 1727 N N . SER A 1 222 ? 10.878 -2.884 16.948 1.00 82.69 222 SER A N 1
ATOM 1728 C CA . SER A 1 222 ? 10.330 -2.742 15.609 1.00 82.69 222 SER A CA 1
ATOM 1729 C C . SER A 1 222 ? 10.758 -1.422 14.999 1.00 82.69 222 SER A C 1
ATOM 1731 O O . SER A 1 222 ? 10.907 -0.422 15.697 1.00 82.69 222 SER A O 1
ATOM 1733 N N . GLN A 1 223 ? 10.905 -1.408 13.676 1.00 85.12 223 GLN A N 1
ATOM 1734 C CA . GLN A 1 223 ? 11.084 -0.163 12.928 1.00 85.12 223 GLN A CA 1
ATOM 1735 C C . GLN A 1 223 ? 9.807 0.690 12.905 1.00 85.12 223 GLN A C 1
ATOM 1737 O O . GLN A 1 223 ? 9.870 1.863 12.570 1.00 85.12 223 GLN A O 1
ATOM 1742 N N . TRP A 1 224 ? 8.649 0.110 13.231 1.00 88.12 224 TRP A N 1
ATOM 1743 C CA . TRP A 1 224 ? 7.366 0.806 13.215 1.00 88.12 224 TRP A CA 1
ATOM 1744 C C . TRP A 1 224 ? 7.040 1.344 14.610 1.00 88.12 224 TRP A C 1
ATOM 1746 O O . TRP A 1 224 ? 7.027 0.587 15.581 1.00 88.12 224 TRP A O 1
ATOM 1756 N N . ASP A 1 225 ? 6.752 2.640 14.711 1.00 85.75 225 ASP A N 1
ATOM 1757 C CA . ASP A 1 225 ? 6.347 3.289 15.968 1.00 85.75 225 ASP A CA 1
ATOM 1758 C C . ASP A 1 225 ? 4.839 3.435 16.119 1.00 85.75 225 ASP A C 1
ATOM 1760 O O . ASP A 1 225 ? 4.343 3.639 17.229 1.00 85.75 225 ASP A O 1
ATOM 1764 N N . HIS A 1 226 ? 4.107 3.320 15.017 1.00 91.25 226 HIS A N 1
ATOM 1765 C CA . HIS A 1 226 ? 2.680 3.551 15.007 1.00 91.25 226 HIS A CA 1
ATOM 1766 C C . HIS A 1 226 ? 1.979 2.610 14.024 1.00 91.25 226 HIS A C 1
ATOM 1768 O O . HIS A 1 226 ? 2.555 2.156 13.033 1.00 91.25 226 HIS A O 1
ATOM 1774 N N . VAL A 1 227 ? 0.722 2.290 14.326 1.00 93.62 227 VAL A N 1
ATOM 1775 C CA . VAL A 1 227 ? -0.142 1.484 13.468 1.00 93.62 227 VAL A CA 1
ATOM 1776 C C . VAL A 1 227 ? -1.525 2.110 13.408 1.00 93.62 227 VAL A C 1
ATOM 1778 O O . VAL A 1 227 ? -2.122 2.428 14.435 1.00 93.62 227 VAL A O 1
ATOM 1781 N N . ALA A 1 228 ? -2.028 2.237 12.191 1.00 96.69 228 ALA A N 1
ATOM 1782 C CA . ALA A 1 228 ? -3.362 2.704 11.878 1.00 96.69 228 ALA A CA 1
ATOM 1783 C C . ALA A 1 228 ? -4.094 1.675 11.009 1.00 96.69 228 ALA A C 1
ATOM 1785 O O . ALA A 1 228 ? -3.497 0.731 10.480 1.00 96.69 228 ALA A O 1
ATOM 1786 N N . MET A 1 229 ? -5.400 1.864 10.853 1.00 98.00 229 MET A N 1
ATOM 1787 C CA . MET A 1 229 ? -6.250 1.034 10.007 1.00 98.00 229 MET A CA 1
ATOM 1788 C C . MET A 1 229 ? -6.911 1.872 8.918 1.00 98.00 229 MET A C 1
ATOM 1790 O O . MET A 1 229 ? -7.368 2.992 9.147 1.00 98.00 229 MET A O 1
ATOM 1794 N N . VAL A 1 230 ? -7.028 1.296 7.729 1.00 98.38 230 VAL A N 1
ATOM 1795 C CA . VAL A 1 230 ? -7.927 1.787 6.691 1.00 98.38 230 VAL A CA 1
ATOM 1796 C C . VAL A 1 230 ? -9.346 1.397 7.061 1.00 98.38 230 VAL A C 1
ATOM 1798 O O . VAL A 1 230 ? -9.633 0.233 7.322 1.00 98.38 230 VAL A O 1
ATOM 1801 N N . SER A 1 231 ? -10.271 2.342 7.019 1.00 97.25 231 SER A N 1
ATOM 1802 C CA . SER A 1 231 ? -11.684 2.040 7.225 1.00 97.25 231 SER A CA 1
ATOM 1803 C C . SER A 1 231 ? -12.585 2.910 6.352 1.00 97.25 231 SER A C 1
ATOM 1805 O O . SER A 1 231 ? -12.109 3.562 5.428 1.00 97.25 231 SER A O 1
ATOM 1807 N N . CYS A 1 232 ? -13.891 2.908 6.592 1.00 96.44 232 CYS A N 1
ATOM 1808 C CA . CYS A 1 232 ? -14.874 3.715 5.885 1.00 96.44 232 CYS A CA 1
ATOM 1809 C C . CYS A 1 232 ? -16.009 4.152 6.815 1.00 96.44 232 CYS A C 1
ATOM 1811 O O . CYS A 1 232 ? -16.253 3.551 7.860 1.00 96.44 232 CYS A O 1
ATOM 1813 N N . LEU A 1 233 ? -16.736 5.193 6.411 1.00 92.75 233 LEU A N 1
ATOM 1814 C CA . LEU A 1 233 ? -17.950 5.617 7.110 1.00 92.75 233 LEU A CA 1
ATOM 1815 C C . LEU A 1 233 ? -19.115 4.672 6.791 1.00 92.75 233 LEU A C 1
ATOM 1817 O O . LEU A 1 233 ? -19.229 4.171 5.668 1.00 92.75 233 LEU A O 1
ATOM 1821 N N . LYS A 1 234 ? -20.025 4.494 7.756 1.00 91.62 234 LYS A N 1
ATOM 1822 C CA . LYS A 1 234 ? -21.214 3.647 7.595 1.00 91.62 234 LYS A CA 1
ATOM 1823 C C . LYS A 1 234 ? -22.022 4.055 6.359 1.00 91.62 234 LYS A C 1
ATOM 1825 O O . LYS A 1 234 ? -22.316 5.234 6.152 1.00 91.62 234 LYS A O 1
ATOM 1830 N N . GLY A 1 235 ? -22.362 3.074 5.522 1.00 89.56 235 GLY A N 1
ATOM 1831 C CA . GLY A 1 235 ? -23.084 3.291 4.263 1.00 89.56 235 GLY A CA 1
ATOM 1832 C C . GLY A 1 235 ? -22.277 3.997 3.163 1.00 89.56 235 GLY A C 1
ATOM 1833 O O . GLY A 1 235 ? -22.843 4.345 2.129 1.00 89.56 235 GLY A O 1
ATOM 1834 N N . ARG A 1 236 ? -20.971 4.231 3.357 1.00 90.88 236 ARG A N 1
ATOM 1835 C CA . ARG A 1 236 ? -20.077 4.862 2.371 1.00 90.88 236 ARG A CA 1
ATOM 1836 C C . ARG A 1 236 ? -18.763 4.074 2.233 1.00 90.88 236 ARG A C 1
ATOM 1838 O O . ARG A 1 236 ? -17.702 4.618 2.540 1.00 90.88 236 ARG A O 1
ATOM 1845 N N . PRO A 1 237 ? -18.798 2.826 1.729 1.00 86.81 237 PRO A N 1
ATOM 1846 C CA . PRO A 1 237 ? -17.626 1.941 1.682 1.00 86.81 237 PRO A CA 1
ATOM 1847 C C . PRO A 1 237 ? -16.453 2.485 0.848 1.00 86.81 237 PRO A C 1
ATOM 1849 O O . PRO A 1 237 ? -15.303 2.150 1.109 1.00 86.81 237 PRO A O 1
ATOM 1852 N N . HIS A 1 238 ? -16.718 3.376 -0.114 1.00 87.44 238 HIS A N 1
ATOM 1853 C CA . HIS A 1 238 ? -15.691 4.007 -0.959 1.00 87.44 238 HIS A CA 1
ATOM 1854 C C . HIS A 1 238 ? -15.067 5.274 -0.340 1.00 87.44 238 HIS A C 1
ATOM 1856 O O . HIS A 1 238 ? -14.061 5.794 -0.838 1.00 87.44 238 HIS A O 1
ATOM 1862 N N . ALA A 1 239 ? -15.657 5.804 0.737 1.00 93.19 239 ALA A N 1
ATOM 1863 C CA . ALA A 1 239 ? -15.154 6.974 1.449 1.00 93.19 239 ALA A CA 1
ATOM 1864 C C . ALA A 1 239 ? -14.138 6.532 2.507 1.00 93.19 239 ALA A C 1
ATOM 1866 O O . ALA A 1 239 ? -14.432 6.546 3.705 1.00 93.19 239 ALA A O 1
ATOM 1867 N N . LEU A 1 240 ? -12.962 6.109 2.036 1.00 97.19 240 LEU A N 1
ATOM 1868 C CA . LEU A 1 240 ? -11.924 5.578 2.908 1.00 97.19 240 LEU A CA 1
ATOM 1869 C C . LEU A 1 240 ? -11.420 6.617 3.917 1.00 97.19 240 LEU A C 1
ATOM 1871 O O . LEU A 1 240 ? -11.347 7.826 3.646 1.00 97.19 240 LEU A O 1
ATOM 1875 N N . ARG A 1 241 ? -11.085 6.113 5.100 1.00 98.00 241 ARG A N 1
ATOM 1876 C CA . ARG A 1 241 ? -10.629 6.869 6.257 1.00 98.00 241 ARG A CA 1
ATOM 1877 C C . ARG A 1 241 ? -9.357 6.270 6.831 1.00 98.00 241 ARG A C 1
ATOM 1879 O O . ARG A 1 241 ? -9.192 5.052 6.817 1.00 98.00 241 ARG A O 1
ATOM 1886 N N . PHE A 1 242 ? -8.508 7.148 7.346 1.00 97.88 242 PHE A N 1
ATOM 1887 C CA . PHE A 1 242 ? -7.378 6.803 8.194 1.00 97.88 242 PHE A CA 1
ATOM 1888 C C . PHE A 1 242 ? -7.881 6.770 9.640 1.00 97.88 242 PHE A C 1
ATOM 1890 O O . PHE A 1 242 ? -8.407 7.775 10.119 1.00 97.88 242 PHE A O 1
ATOM 1897 N N . PHE A 1 243 ? -7.818 5.606 10.282 1.00 97.88 243 PHE A N 1
ATOM 1898 C CA . PHE A 1 243 ? -8.327 5.375 11.632 1.00 97.88 243 PHE A CA 1
ATOM 1899 C C . PHE A 1 243 ? -7.170 5.051 12.572 1.00 97.88 243 PHE A C 1
ATOM 1901 O O . PHE A 1 243 ? -6.520 4.013 12.422 1.00 97.88 243 PHE A O 1
ATOM 1908 N N . GLU A 1 244 ? -6.905 5.945 13.518 1.00 96.12 244 GLU A N 1
ATOM 1909 C CA . GLU A 1 244 ? -5.719 5.888 14.371 1.00 96.12 244 GLU A CA 1
ATOM 1910 C C . GLU A 1 244 ? -5.980 6.436 15.777 1.00 96.12 244 GLU A C 1
ATOM 1912 O O . GLU A 1 244 ? -7.047 6.987 16.058 1.00 96.12 244 GLU A O 1
ATOM 1917 N N . VAL A 1 245 ? -4.989 6.291 16.661 1.00 92.62 245 VAL A N 1
ATOM 1918 C CA . VAL A 1 245 ? -4.978 6.960 17.969 1.00 92.62 245 VAL A CA 1
ATOM 1919 C C . VAL A 1 245 ? -3.796 7.923 18.045 1.00 92.62 245 VAL A C 1
ATOM 1921 O O . VAL A 1 245 ? -2.647 7.486 18.059 1.00 92.62 245 VAL A O 1
ATOM 1924 N N . THR A 1 246 ? -4.073 9.217 18.133 1.00 89.62 246 THR A N 1
ATOM 1925 C CA . THR A 1 246 ? -3.091 10.300 18.298 1.00 89.62 246 THR A CA 1
ATOM 1926 C C . THR A 1 246 ? -2.955 10.677 19.775 1.00 89.62 246 THR A C 1
ATOM 1928 O O . THR A 1 246 ? -3.516 10.000 20.631 1.00 89.62 246 THR A O 1
ATOM 1931 N N . GLN A 1 247 ? -2.221 11.742 20.124 1.00 84.25 247 GLN A N 1
ATOM 1932 C CA . GLN A 1 247 ? -2.154 12.209 21.523 1.00 84.25 247 GLN A CA 1
ATOM 1933 C C . GLN A 1 247 ? -3.490 12.810 21.988 1.00 84.25 247 GLN A C 1
ATOM 1935 O O . GLN A 1 247 ? -3.797 12.829 23.180 1.00 84.25 247 GLN A O 1
ATOM 1940 N N . GLU A 1 248 ? -4.286 13.267 21.032 1.00 87.56 248 GLU A N 1
ATOM 1941 C CA . GLU A 1 248 ? -5.605 13.859 21.170 1.00 87.56 248 GLU A CA 1
ATOM 1942 C C . GLU A 1 248 ? -6.697 12.790 21.336 1.00 87.56 248 GLU A C 1
ATOM 1944 O O . GLU A 1 248 ? -7.804 13.098 21.782 1.00 87.56 248 GLU A O 1
ATOM 1949 N N . GLY A 1 249 ? -6.371 11.525 21.050 1.00 91.19 249 GLY A N 1
ATOM 1950 C CA . GLY A 1 249 ? -7.251 10.374 21.199 1.00 91.19 249 GLY A CA 1
ATOM 1951 C C . GLY A 1 249 ? -7.507 9.654 19.880 1.00 91.19 249 GLY A C 1
ATOM 1952 O O . GLY A 1 249 ? -6.718 9.717 18.947 1.00 91.19 249 GLY A O 1
ATOM 1953 N N . VAL A 1 250 ? -8.606 8.909 19.813 1.00 94.69 250 VAL A N 1
ATOM 1954 C CA . VAL A 1 250 ? -8.996 8.182 18.600 1.00 94.69 250 VAL A CA 1
ATOM 1955 C C . VAL A 1 250 ? -9.536 9.160 17.559 1.00 94.69 250 VAL A C 1
ATOM 1957 O O . VAL A 1 250 ? -10.566 9.809 17.781 1.00 94.69 250 VAL A O 1
ATOM 1960 N N . GLU A 1 251 ? -8.892 9.210 16.398 1.00 95.69 251 GLU A N 1
ATOM 1961 C CA . GLU A 1 251 ? -9.220 10.139 15.320 1.00 95.69 251 GLU A CA 1
ATOM 1962 C C . GLU A 1 251 ? -9.517 9.426 13.996 1.00 95.69 251 GLU A C 1
ATOM 1964 O O . GLU A 1 251 ? -9.176 8.264 13.767 1.00 95.69 251 GLU A O 1
ATOM 1969 N N . ILE A 1 252 ? -10.251 10.134 13.133 1.00 96.88 252 ILE A N 1
ATOM 1970 C CA . ILE A 1 252 ? -10.722 9.634 11.842 1.00 96.88 252 ILE A CA 1
ATOM 1971 C C . ILE A 1 252 ? -10.489 10.726 10.803 1.00 96.88 252 ILE A C 1
ATOM 1973 O O . ILE A 1 252 ? -11.179 11.751 10.807 1.00 96.88 252 ILE A O 1
ATOM 1977 N N . PHE A 1 253 ? -9.575 10.477 9.872 1.00 96.75 253 PHE A N 1
ATOM 1978 C CA . PHE A 1 253 ? -9.195 11.433 8.832 1.00 96.75 253 PHE A CA 1
ATOM 1979 C C . PHE A 1 253 ? -9.523 10.924 7.428 1.00 96.75 253 PHE A C 1
ATOM 1981 O O . PHE A 1 253 ? -9.826 9.746 7.224 1.00 96.75 253 PHE A O 1
ATOM 1988 N N . ALA A 1 254 ? -9.497 11.811 6.433 1.00 96.56 254 ALA A N 1
ATOM 1989 C CA . ALA A 1 254 ? -9.573 11.400 5.035 1.00 96.56 254 ALA A CA 1
ATOM 1990 C C . ALA A 1 254 ? -8.271 10.692 4.633 1.00 96.56 254 ALA A C 1
ATOM 1992 O O . ALA A 1 254 ? -7.192 11.227 4.844 1.00 96.56 254 ALA A O 1
ATOM 1993 N N . LEU A 1 255 ? -8.383 9.489 4.060 1.00 96.69 255 LEU A N 1
ATOM 1994 C CA . LEU A 1 255 ? -7.221 8.622 3.851 1.00 96.69 255 LEU A CA 1
ATOM 1995 C C . LEU A 1 255 ? -6.143 9.244 2.948 1.00 96.69 255 LEU A C 1
ATOM 1997 O O . LEU A 1 255 ? -4.984 9.259 3.343 1.00 96.69 255 LEU A O 1
ATOM 2001 N N . ASP A 1 256 ? -6.517 9.760 1.771 1.00 93.69 256 ASP A N 1
ATOM 2002 C CA . ASP A 1 256 ? -5.556 10.360 0.829 1.00 93.69 256 ASP A CA 1
ATOM 2003 C C . ASP A 1 256 ? -4.823 11.561 1.466 1.00 93.69 256 ASP A C 1
ATOM 2005 O O . ASP A 1 256 ? -3.595 11.601 1.462 1.00 93.69 256 ASP A O 1
ATOM 2009 N N . ASP A 1 257 ? -5.558 12.480 2.106 1.00 94.38 257 ASP A N 1
ATOM 2010 C CA . ASP A 1 257 ? -4.981 13.675 2.744 1.00 94.38 257 ASP A CA 1
ATOM 2011 C C . ASP A 1 257 ? -3.974 13.305 3.850 1.00 94.38 257 ASP A C 1
ATOM 2013 O O . ASP A 1 257 ? -2.913 13.922 3.977 1.00 94.38 257 ASP A O 1
ATOM 2017 N N . THR A 1 258 ? -4.283 12.278 4.647 1.00 95.12 258 THR A N 1
ATOM 2018 C CA . THR A 1 258 ? -3.400 11.809 5.723 1.00 95.12 258 THR A CA 1
ATOM 2019 C C . THR A 1 258 ? -2.169 11.083 5.186 1.00 95.12 258 THR A C 1
ATOM 2021 O O . THR A 1 258 ? -1.070 11.293 5.698 1.00 95.12 258 THR A O 1
ATOM 2024 N N . LEU A 1 259 ? -2.306 10.264 4.136 1.00 95.06 259 LEU A N 1
ATOM 2025 C CA . LEU A 1 259 ? -1.151 9.636 3.485 1.00 95.06 259 LEU A CA 1
ATOM 2026 C C . LEU A 1 259 ? -0.197 10.695 2.920 1.00 95.06 259 LEU A C 1
ATOM 2028 O O . LEU A 1 259 ? 1.007 10.611 3.161 1.00 95.06 259 LEU A O 1
ATOM 2032 N N . ASP A 1 260 ? -0.728 11.713 2.236 1.00 92.69 260 ASP A N 1
ATOM 2033 C CA . ASP A 1 260 ? 0.064 12.847 1.751 1.00 92.69 260 ASP A CA 1
ATOM 2034 C C . ASP A 1 260 ? 0.763 13.577 2.900 1.00 92.69 260 ASP A C 1
ATOM 2036 O O . ASP A 1 260 ? 1.944 13.911 2.792 1.00 92.69 260 ASP A O 1
ATOM 2040 N N . PHE A 1 261 ? 0.068 13.810 4.017 1.00 93.44 261 PHE A N 1
ATOM 2041 C CA . PHE A 1 261 ? 0.666 14.425 5.199 1.00 93.44 261 PHE A CA 1
ATOM 2042 C C . PHE A 1 261 ? 1.885 13.634 5.691 1.00 93.44 261 PHE A C 1
ATOM 2044 O O . PHE A 1 261 ? 2.965 14.215 5.801 1.00 93.44 261 PHE A O 1
ATOM 2051 N N . TYR A 1 262 ? 1.757 12.327 5.931 1.00 93.06 262 TYR A N 1
ATOM 2052 C CA . TYR A 1 262 ? 2.868 11.509 6.433 1.00 93.06 262 TYR A CA 1
ATOM 2053 C C . TYR A 1 262 ? 4.040 11.438 5.447 1.00 93.06 262 TYR A C 1
ATOM 2055 O O . TYR A 1 262 ? 5.195 11.616 5.844 1.00 93.06 262 TYR A O 1
ATOM 2063 N N . LEU A 1 263 ? 3.761 11.234 4.156 1.00 90.00 263 LEU A N 1
ATOM 2064 C CA . LEU A 1 263 ? 4.800 11.158 3.124 1.00 90.00 263 LEU A CA 1
ATOM 2065 C C . LEU A 1 263 ? 5.567 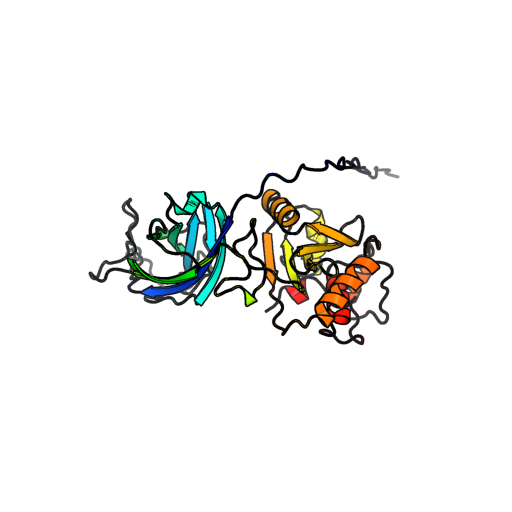12.478 2.971 1.00 90.00 263 LEU A C 1
ATOM 2067 O O . LEU A 1 263 ? 6.777 12.457 2.762 1.00 90.00 263 LEU A O 1
ATOM 2071 N N . ASN A 1 264 ? 4.894 13.623 3.123 1.00 90.69 264 ASN A N 1
ATOM 2072 C CA . ASN A 1 264 ? 5.531 14.943 3.074 1.00 90.69 264 ASN A CA 1
ATOM 2073 C C . ASN A 1 264 ? 6.344 15.287 4.336 1.00 90.69 264 ASN A C 1
ATOM 2075 O O . ASN A 1 264 ? 7.078 16.273 4.328 1.00 90.69 264 ASN A O 1
ATOM 2079 N N . HIS A 1 265 ? 6.231 14.493 5.405 1.00 89.88 265 HIS A N 1
ATOM 2080 C CA . HIS A 1 265 ? 7.004 14.638 6.645 1.00 89.88 265 HIS A CA 1
ATOM 2081 C C . HIS A 1 265 ? 8.033 13.508 6.818 1.00 89.88 265 HIS A C 1
ATOM 2083 O O . HIS A 1 265 ? 8.312 13.085 7.941 1.00 89.88 265 HIS A O 1
ATOM 2089 N N . ASP A 1 266 ? 8.578 13.002 5.706 1.00 88.44 266 ASP A N 1
ATOM 2090 C CA . ASP A 1 266 ? 9.631 11.977 5.661 1.00 88.44 266 ASP A CA 1
ATOM 2091 C C . ASP A 1 266 ? 9.291 10.686 6.428 1.00 88.44 266 ASP A C 1
ATOM 2093 O O . ASP A 1 266 ? 10.180 9.983 6.919 1.00 88.44 266 ASP A O 1
ATOM 2097 N N . SER A 1 267 ? 8.001 10.365 6.553 1.00 90.50 267 SER A N 1
ATOM 2098 C CA . SER A 1 267 ? 7.564 9.140 7.220 1.00 90.50 267 SER A CA 1
ATOM 2099 C C . SER A 1 267 ? 7.626 7.959 6.260 1.00 90.50 267 SER A C 1
ATOM 2101 O O . SER A 1 267 ? 7.287 8.071 5.079 1.00 90.50 267 SER A O 1
ATOM 2103 N N . VAL A 1 268 ? 8.016 6.795 6.775 1.00 90.62 268 VAL A N 1
ATOM 2104 C CA . VAL A 1 268 ? 7.932 5.539 6.023 1.00 90.62 268 VAL A CA 1
ATOM 2105 C C . VAL A 1 268 ? 6.602 4.871 6.340 1.00 90.62 268 VAL A C 1
ATOM 2107 O O . VAL A 1 268 ? 6.268 4.678 7.508 1.00 90.62 268 VAL A O 1
ATOM 2110 N N . ILE A 1 269 ? 5.863 4.493 5.295 1.00 93.19 269 ILE A N 1
ATOM 2111 C CA . ILE A 1 269 ? 4.569 3.818 5.411 1.00 93.19 269 ILE A CA 1
ATOM 2112 C C . ILE A 1 269 ? 4.699 2.383 4.899 1.00 93.19 269 ILE A C 1
ATOM 2114 O O . ILE A 1 269 ? 5.000 2.146 3.729 1.00 93.19 269 ILE A O 1
ATOM 2118 N N . GLY A 1 270 ? 4.454 1.418 5.777 1.00 93.38 270 GLY A N 1
ATOM 2119 C CA . GLY A 1 270 ? 4.234 0.020 5.437 1.00 93.38 270 GLY A CA 1
ATOM 2120 C C . GLY A 1 270 ? 2.745 -0.264 5.289 1.00 93.38 270 GLY A C 1
ATOM 2121 O O . GLY A 1 270 ? 1.936 0.209 6.079 1.00 93.38 270 GLY A O 1
ATOM 2122 N N . VAL A 1 271 ? 2.368 -1.070 4.299 1.00 94.19 271 VAL A N 1
ATOM 2123 C CA . VAL A 1 271 ? 0.977 -1.498 4.096 1.00 94.19 271 VAL A CA 1
ATOM 2124 C C . VAL A 1 271 ? 0.862 -2.994 4.364 1.00 94.19 271 VAL A C 1
ATOM 2126 O O . VAL A 1 271 ? 1.613 -3.792 3.796 1.00 94.19 271 VAL A O 1
ATOM 2129 N N . ARG A 1 272 ? -0.109 -3.398 5.189 1.00 93.88 272 ARG A N 1
ATOM 2130 C CA . ARG A 1 272 ? -0.477 -4.808 5.387 1.00 93.88 272 ARG A CA 1
ATOM 2131 C C . ARG A 1 272 ? -1.919 -5.033 4.957 1.00 93.88 272 ARG A C 1
ATOM 2133 O O . ARG A 1 272 ? -2.855 -4.594 5.619 1.00 93.88 272 ARG A O 1
ATOM 2140 N N . ARG A 1 273 ? -2.091 -5.754 3.848 1.00 94.31 273 ARG A N 1
ATOM 2141 C CA . ARG A 1 273 ? -3.416 -6.138 3.349 1.00 94.31 273 ARG A CA 1
ATOM 2142 C C . ARG A 1 273 ? -4.022 -7.223 4.231 1.00 94.31 273 ARG A C 1
ATOM 2144 O O . ARG A 1 273 ? -3.396 -8.262 4.456 1.00 94.31 273 ARG A O 1
ATOM 2151 N N . LEU A 1 274 ? -5.268 -7.029 4.644 1.00 95.25 274 LEU A N 1
ATOM 2152 C CA . LEU A 1 274 ? -6.020 -8.050 5.361 1.00 95.25 274 LEU A CA 1
ATOM 2153 C C . LEU A 1 274 ? -6.457 -9.160 4.383 1.00 95.25 274 LEU A C 1
ATOM 2155 O O . LEU A 1 274 ? -7.200 -8.926 3.424 1.00 95.25 274 LEU A O 1
ATOM 2159 N N . LYS A 1 275 ? -5.987 -10.389 4.626 1.00 93.69 275 LYS A N 1
ATOM 2160 C CA . LYS A 1 275 ? -6.211 -11.567 3.766 1.00 93.69 275 LYS A CA 1
ATOM 2161 C C . LYS A 1 275 ? -7.432 -12.380 4.202 1.00 93.69 275 LYS A C 1
ATOM 2163 O O . LYS A 1 275 ? -7.325 -13.564 4.505 1.00 93.69 275 LYS A O 1
ATOM 2168 N N . VAL A 1 276 ? -8.596 -11.739 4.237 1.00 95.06 276 VAL A N 1
ATOM 2169 C CA . VAL A 1 276 ? -9.880 -12.403 4.514 1.00 95.06 276 VAL A CA 1
ATOM 2170 C C . VAL A 1 276 ? -10.936 -11.961 3.510 1.00 95.06 276 VAL A C 1
ATOM 2172 O O . VAL A 1 276 ? -10.850 -10.872 2.934 1.00 95.06 276 VAL A O 1
ATOM 2175 N N . THR A 1 277 ? -11.963 -12.790 3.324 1.00 95.50 277 THR A N 1
ATOM 2176 C CA . THR A 1 277 ? -13.160 -12.362 2.594 1.00 95.50 277 THR A CA 1
ATOM 2177 C C . THR A 1 277 ? -13.922 -11.377 3.471 1.00 95.50 277 THR A C 1
ATOM 2179 O O . THR A 1 277 ? -14.480 -11.758 4.497 1.00 95.50 277 THR A O 1
ATOM 2182 N N . ARG A 1 278 ? -13.918 -10.100 3.087 1.00 95.50 278 ARG A N 1
ATOM 2183 C CA . ARG A 1 278 ? -14.621 -9.036 3.810 1.00 95.50 278 ARG A CA 1
ATOM 2184 C C . ARG A 1 278 ? -16.112 -9.142 3.510 1.00 95.50 278 ARG A C 1
ATOM 2186 O O . ARG A 1 278 ? -16.517 -9.012 2.358 1.00 95.50 278 ARG A O 1
ATOM 2193 N N . THR A 1 279 ? -16.925 -9.375 4.534 1.00 96.56 279 THR A N 1
ATOM 2194 C CA . THR A 1 279 ? -18.387 -9.357 4.388 1.00 96.56 279 THR A CA 1
ATOM 2195 C C . THR A 1 279 ? -18.935 -7.960 4.696 1.00 96.56 279 THR A C 1
ATOM 2197 O O . THR A 1 279 ? -18.315 -7.233 5.475 1.00 96.56 279 THR A O 1
ATOM 2200 N N . PRO A 1 280 ? -20.105 -7.574 4.153 1.00 95.81 280 PRO A N 1
ATOM 2201 C CA . PRO A 1 280 ? -20.741 -6.303 4.501 1.00 95.81 280 PRO A CA 1
ATOM 2202 C C . PRO A 1 280 ? -20.915 -6.112 6.013 1.00 95.81 280 PRO A C 1
ATOM 2204 O O . PRO A 1 280 ? -20.622 -5.039 6.523 1.00 95.81 280 PRO A O 1
ATOM 2207 N N . ALA A 1 281 ? -21.272 -7.176 6.742 1.00 96.50 281 ALA A N 1
ATOM 2208 C CA . ALA A 1 281 ? -21.416 -7.140 8.196 1.00 96.50 281 ALA A CA 1
ATOM 2209 C C . ALA A 1 281 ? -20.103 -6.788 8.915 1.00 96.50 281 ALA A C 1
ATOM 2211 O O . ALA A 1 281 ? -20.117 -6.005 9.856 1.00 96.50 281 ALA A O 1
ATOM 2212 N N . MET A 1 282 ? -18.960 -7.311 8.453 1.00 97.44 282 MET A N 1
ATOM 2213 C CA . MET A 1 282 ? -17.652 -6.960 9.025 1.00 97.44 282 MET A CA 1
ATOM 2214 C C . MET A 1 282 ? -17.340 -5.477 8.832 1.00 97.44 282 MET A C 1
ATOM 2216 O O . MET A 1 282 ? -16.845 -4.826 9.748 1.00 97.44 282 MET A O 1
ATOM 2220 N N . ILE A 1 283 ? -17.628 -4.949 7.640 1.00 97.38 283 ILE A N 1
ATOM 2221 C CA . ILE A 1 283 ? -17.380 -3.542 7.320 1.00 97.38 283 ILE A CA 1
ATOM 2222 C C . ILE A 1 283 ? -18.313 -2.633 8.121 1.00 97.38 283 ILE A C 1
ATOM 2224 O O . ILE A 1 283 ? -17.855 -1.640 8.678 1.00 97.38 283 ILE A O 1
ATOM 2228 N N . ASP A 1 284 ? -19.588 -2.999 8.250 1.00 96.44 284 ASP A N 1
ATOM 2229 C CA . ASP A 1 284 ? -20.551 -2.258 9.063 1.00 96.44 284 ASP A CA 1
ATOM 2230 C C . ASP A 1 284 ? -20.163 -2.249 10.549 1.00 96.44 284 ASP A C 1
ATOM 2232 O O . ASP A 1 284 ? -20.215 -1.188 11.175 1.00 96.44 284 ASP A O 1
ATOM 2236 N N . SER A 1 285 ? -19.721 -3.387 11.102 1.00 96.94 285 SER A N 1
ATOM 2237 C CA . SER A 1 285 ? -19.205 -3.465 12.476 1.00 96.94 285 SER A CA 1
ATOM 2238 C C . SER A 1 285 ? -17.971 -2.588 12.672 1.00 96.94 285 SER A C 1
ATOM 2240 O O . SER A 1 285 ? -17.879 -1.875 13.669 1.00 96.94 285 SER A O 1
ATOM 2242 N N . LEU A 1 286 ? -17.039 -2.592 11.712 1.00 97.62 286 LEU A N 1
ATOM 2243 C CA . LEU A 1 286 ? -15.859 -1.732 11.762 1.00 97.62 286 LEU A CA 1
ATOM 2244 C C . LEU A 1 286 ? -16.252 -0.248 11.736 1.00 97.62 286 LEU A C 1
ATOM 2246 O O . LEU A 1 286 ? -15.794 0.525 12.574 1.00 97.62 286 LEU A O 1
ATOM 2250 N N . SER A 1 287 ? -17.129 0.153 10.812 1.00 96.75 287 SER A N 1
ATOM 2251 C CA . SER A 1 287 ? -17.633 1.527 10.731 1.00 96.75 287 SER A CA 1
ATOM 2252 C C . SER A 1 287 ? -18.359 1.955 12.008 1.00 96.7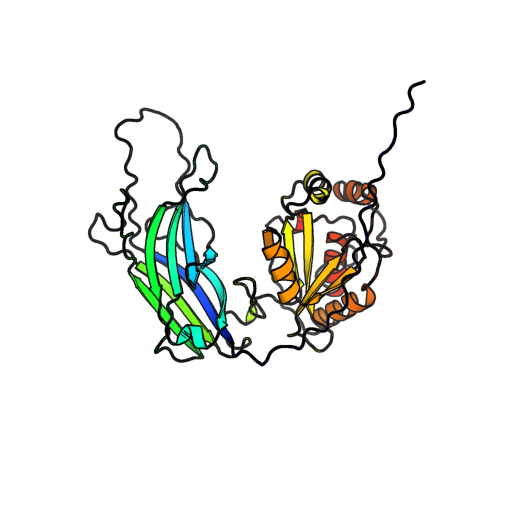5 287 SER A C 1
ATOM 2254 O O . SER A 1 287 ? -18.217 3.097 12.435 1.00 96.75 287 SER A O 1
ATOM 2256 N N . GLN A 1 288 ? -19.135 1.062 12.625 1.00 96.25 288 GLN A N 1
ATOM 2257 C CA . GLN A 1 288 ? -19.805 1.339 13.894 1.00 96.25 288 GLN A CA 1
ATOM 2258 C C . GLN A 1 288 ? -18.795 1.520 15.033 1.00 96.25 288 GLN A C 1
ATOM 2260 O O . GLN A 1 288 ? -18.872 2.507 15.762 1.00 96.25 288 GLN A O 1
ATOM 2265 N N . PHE A 1 289 ? -17.819 0.618 15.143 1.00 96.38 289 PHE A N 1
ATOM 2266 C CA . PHE A 1 289 ? -16.772 0.693 16.158 1.00 96.38 289 PHE A CA 1
ATOM 2267 C C . PHE A 1 289 ? -15.978 2.001 16.086 1.00 96.38 289 PHE A 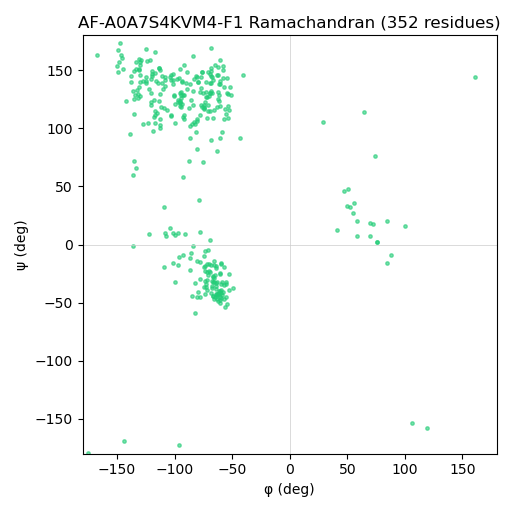C 1
ATOM 2269 O O . PHE A 1 289 ? -15.688 2.603 17.119 1.00 96.38 289 PHE A O 1
ATOM 2276 N N . MET A 1 290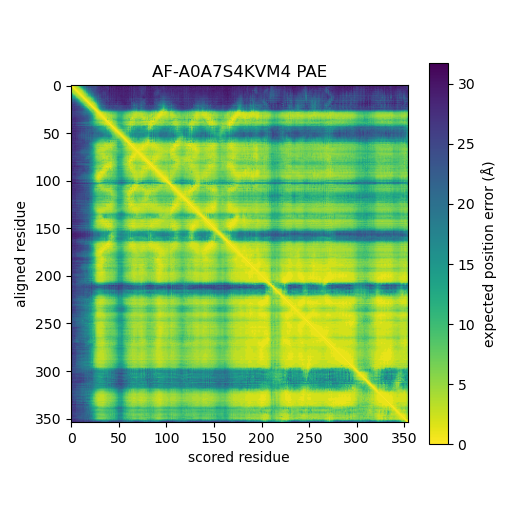 ? -15.658 2.480 14.881 1.00 96.00 290 MET A N 1
ATOM 2277 C CA . MET A 1 290 ? -14.990 3.774 14.709 1.00 96.00 290 MET A CA 1
ATOM 2278 C C . MET A 1 290 ? -15.780 4.928 15.324 1.00 96.00 290 MET A C 1
ATOM 2280 O O . MET A 1 290 ? -15.211 5.749 16.037 1.00 96.00 290 MET A O 1
ATOM 2284 N N . GLU A 1 291 ? -17.086 5.001 15.064 1.00 94.81 291 GLU A N 1
ATOM 2285 C CA . GLU A 1 291 ? -17.924 6.077 15.603 1.00 94.81 291 GLU A CA 1
ATOM 2286 C C . GLU A 1 291 ? -18.057 5.974 17.131 1.00 94.81 291 GLU A C 1
ATOM 2288 O O . GLU A 1 291 ? -18.019 6.987 17.823 1.00 94.81 291 GLU A O 1
ATOM 2293 N N . GLU A 1 292 ? -18.141 4.757 17.677 1.00 94.62 292 GLU A N 1
ATOM 2294 C CA . GLU A 1 292 ? -18.211 4.506 19.127 1.00 94.62 292 GLU A CA 1
ATOM 2295 C C . GLU A 1 292 ? -16.902 4.795 19.877 1.00 94.62 292 GLU A C 1
ATOM 2297 O O . GLU A 1 292 ? -16.899 4.980 21.103 1.00 94.62 292 GLU A O 1
ATOM 2302 N N . THR A 1 293 ? -15.773 4.768 19.169 1.00 94.44 293 THR A N 1
ATOM 2303 C CA . THR A 1 293 ? -14.442 4.993 19.745 1.00 94.44 293 THR A CA 1
ATOM 2304 C C . THR A 1 293 ? -13.891 6.378 19.487 1.00 94.44 293 THR A C 1
ATOM 2306 O O . THR A 1 293 ? -12.974 6.786 20.195 1.00 94.44 293 THR A O 1
ATOM 2309 N N . ARG A 1 294 ? -14.465 7.125 18.544 1.00 94.69 294 ARG A N 1
ATOM 2310 C CA . ARG A 1 294 ? -14.038 8.479 18.207 1.00 94.69 294 ARG A CA 1
ATOM 2311 C C . ARG A 1 294 ? -13.927 9.371 19.447 1.00 94.69 294 ARG A C 1
ATOM 2313 O O . ARG A 1 294 ? -14.864 9.486 20.234 1.00 94.69 294 ARG A O 1
ATOM 2320 N N . GLY A 1 295 ? -12.781 10.032 19.595 1.00 92.56 295 GLY A N 1
ATOM 2321 C CA . GLY A 1 295 ? -12.494 10.943 20.703 1.00 92.56 295 GLY A CA 1
ATOM 2322 C C . GLY A 1 295 ? -12.186 10.262 22.039 1.00 92.56 295 GLY A C 1
ATOM 2323 O O . GLY A 1 295 ? -11.963 10.965 23.024 1.00 92.56 295 GLY A O 1
ATOM 2324 N N . ARG A 1 296 ? -12.150 8.921 22.116 1.00 92.62 296 ARG A N 1
ATOM 2325 C CA . ARG A 1 296 ? -11.633 8.243 23.314 1.00 92.62 296 ARG A CA 1
ATOM 2326 C C . ARG A 1 296 ? -10.162 8.619 23.519 1.00 92.62 296 ARG A C 1
ATOM 2328 O O . ARG A 1 296 ? -9.420 8.662 22.538 1.00 92.62 296 ARG A O 1
ATOM 2335 N N . PRO A 1 297 ? -9.730 8.891 24.759 1.00 87.00 297 PRO A N 1
ATOM 2336 C CA . PRO A 1 297 ? -8.396 9.409 25.026 1.00 87.00 297 PRO A CA 1
ATOM 2337 C C . PRO A 1 297 ? -7.295 8.386 24.726 1.00 87.00 297 PRO A C 1
ATOM 2339 O O . PRO A 1 297 ? -7.478 7.172 24.863 1.00 87.00 297 PRO A O 1
ATOM 2342 N N . TYR A 1 298 ? -6.116 8.901 24.380 1.00 80.81 298 TYR A N 1
ATOM 2343 C CA . TYR A 1 298 ? -4.904 8.103 24.246 1.00 80.81 298 TYR A CA 1
ATOM 2344 C C . TYR A 1 298 ? -4.427 7.591 25.596 1.00 80.81 298 TYR A C 1
ATOM 2346 O O . TYR A 1 298 ? -4.405 8.318 26.595 1.00 80.81 298 TYR A O 1
ATOM 2354 N N . LYS A 1 299 ? -3.988 6.335 25.621 1.00 75.94 299 LYS A N 1
ATOM 2355 C CA . LYS A 1 299 ? -3.420 5.740 26.824 1.00 75.94 299 LYS A CA 1
ATOM 2356 C C . LYS A 1 299 ? -1.964 6.171 26.986 1.00 75.94 299 LYS A C 1
ATOM 2358 O O . LYS A 1 299 ? -1.085 5.726 26.261 1.00 75.94 299 LYS A O 1
ATOM 2363 N N . THR A 1 300 ? -1.692 7.042 27.955 1.00 67.38 300 THR A N 1
ATOM 2364 C CA . THR A 1 300 ? -0.337 7.566 28.217 1.00 67.38 300 THR A CA 1
ATOM 2365 C C . THR A 1 300 ? 0.507 6.670 29.126 1.00 67.38 300 THR A C 1
ATOM 2367 O O . THR A 1 300 ? 1.695 6.928 29.317 1.00 67.38 300 THR A O 1
ATOM 2370 N N . ASP A 1 301 ? -0.081 5.614 29.694 1.00 68.12 301 ASP A N 1
ATOM 2371 C CA . ASP A 1 301 ? 0.589 4.744 30.659 1.00 68.12 301 ASP A CA 1
ATOM 2372 C C . ASP A 1 301 ? 1.497 3.704 29.977 1.00 68.12 301 ASP A C 1
ATOM 2374 O O . ASP A 1 301 ? 1.138 2.540 29.788 1.00 68.12 301 ASP A O 1
ATOM 2378 N N . TYR A 1 302 ? 2.715 4.123 29.629 1.00 62.47 302 TYR A N 1
ATOM 2379 C CA . TYR A 1 302 ? 3.749 3.264 29.041 1.00 62.47 302 TYR A CA 1
ATOM 2380 C C . TYR A 1 302 ? 4.112 2.036 29.903 1.00 62.47 302 TYR A C 1
ATOM 2382 O O . TYR A 1 302 ? 4.640 1.064 29.364 1.00 62.47 302 TYR A O 1
ATOM 2390 N N . PHE A 1 303 ? 3.811 2.015 31.212 1.00 60.41 303 PHE A N 1
ATOM 2391 C CA . PHE A 1 303 ? 4.016 0.809 32.028 1.00 60.41 303 PHE A CA 1
ATOM 2392 C C . PHE A 1 303 ? 3.073 -0.329 31.626 1.00 60.41 303 PHE A C 1
ATOM 2394 O O . PHE A 1 303 ? 3.459 -1.496 31.708 1.00 60.41 303 PHE A O 1
ATOM 2401 N N . GLN A 1 304 ? 1.867 -0.022 31.145 1.00 61.81 304 GLN A N 1
ATOM 2402 C CA . GLN A 1 304 ? 0.955 -1.042 30.620 1.00 61.81 304 GLN A CA 1
ATOM 2403 C C . GLN A 1 304 ? 1.417 -1.577 29.262 1.00 61.81 304 GLN A C 1
ATOM 2405 O O . GLN A 1 304 ? 1.301 -2.775 29.012 1.00 61.81 304 GLN A O 1
ATOM 2410 N N . LEU A 1 305 ? 2.038 -0.727 28.436 1.00 64.88 305 LEU A N 1
ATOM 2411 C CA . LEU A 1 305 ? 2.727 -1.154 27.213 1.00 64.88 305 LEU A CA 1
ATOM 2412 C C . LEU A 1 305 ? 3.936 -2.054 27.526 1.00 64.88 305 LEU A C 1
ATOM 2414 O O . LEU A 1 305 ? 4.256 -2.974 26.785 1.00 64.88 305 LEU A O 1
ATOM 2418 N N . PHE A 1 306 ? 4.613 -1.830 28.653 1.00 63.84 306 PHE A N 1
ATOM 2419 C CA . PHE A 1 306 ? 5.673 -2.731 29.096 1.00 63.84 306 PHE A CA 1
ATOM 2420 C C . PHE A 1 306 ? 5.121 -4.067 29.617 1.00 63.84 306 PHE A C 1
ATOM 2422 O O . PHE A 1 306 ? 5.709 -5.111 29.367 1.00 63.84 306 PHE A O 1
ATOM 2429 N N . ARG A 1 307 ? 3.975 -4.082 30.310 1.00 61.62 307 ARG A N 1
ATOM 2430 C CA . ARG A 1 307 ? 3.323 -5.334 30.749 1.00 61.62 307 ARG A CA 1
ATOM 2431 C C . ARG A 1 307 ? 2.793 -6.179 29.596 1.00 61.62 307 ARG A C 1
ATOM 2433 O O . ARG A 1 307 ? 2.810 -7.410 29.702 1.00 61.62 307 ARG A O 1
ATOM 2440 N N . SER A 1 308 ? 2.361 -5.541 28.511 1.00 58.25 308 SER A N 1
ATOM 2441 C CA . SER A 1 308 ? 1.899 -6.238 27.312 1.00 58.25 308 SER A CA 1
ATOM 2442 C C . SER A 1 308 ? 3.013 -7.022 26.620 1.00 58.25 308 SER A C 1
ATOM 2444 O O . SER A 1 308 ? 2.751 -8.123 26.142 1.00 58.25 308 SER A O 1
ATOM 2446 N N . LEU A 1 309 ? 4.268 -6.545 26.675 1.00 60.16 309 LEU A N 1
ATOM 2447 C CA . LEU A 1 309 ? 5.444 -7.314 26.229 1.00 60.16 309 LEU A CA 1
ATOM 2448 C C . LEU A 1 309 ? 5.563 -8.675 26.928 1.00 60.16 309 LEU A C 1
ATOM 2450 O O . LEU A 1 309 ? 6.032 -9.636 26.327 1.00 60.16 309 LEU A O 1
ATOM 2454 N N . PHE A 1 310 ? 5.133 -8.768 28.188 1.00 62.84 310 PHE A N 1
ATOM 2455 C CA . PHE A 1 310 ? 5.152 -10.007 28.971 1.00 62.84 310 PHE A CA 1
ATOM 2456 C C . PHE A 1 310 ? 3.805 -10.748 28.960 1.00 62.84 310 PHE A C 1
ATOM 2458 O O . PHE A 1 310 ? 3.635 -11.678 29.743 1.00 62.84 310 PHE A O 1
ATOM 2465 N N . GLN A 1 311 ? 2.845 -10.331 28.118 1.00 62.28 311 GLN A N 1
ATOM 2466 C CA . GLN A 1 311 ? 1.475 -10.873 28.044 1.00 62.28 311 GLN A CA 1
ATOM 2467 C C . GLN A 1 311 ? 0.777 -10.969 29.411 1.00 62.28 311 GLN A C 1
ATOM 2469 O O . GLN A 1 311 ? 0.001 -11.882 29.677 1.00 62.28 311 GLN A O 1
ATOM 2474 N N . SER A 1 312 ? 1.092 -10.030 30.301 1.00 64.44 312 SER A N 1
ATOM 2475 C CA . SER A 1 312 ? 0.759 -10.118 31.729 1.00 64.44 312 SER A CA 1
ATOM 2476 C C . SER A 1 312 ? -0.474 -9.308 32.132 1.00 64.44 312 SER A C 1
ATOM 2478 O O . SER A 1 312 ? -0.745 -9.149 33.321 1.00 64.44 312 SER A O 1
ATOM 2480 N N . ASN A 1 313 ? -1.211 -8.760 31.163 1.00 66.88 313 ASN A N 1
ATOM 2481 C CA . ASN A 1 313 ? -2.483 -8.108 31.449 1.00 66.88 313 ASN A CA 1
ATOM 2482 C C . ASN A 1 313 ? -3.583 -9.162 31.621 1.00 66.88 313 ASN A C 1
ATOM 2484 O O . ASN A 1 313 ? -3.630 -10.130 30.866 1.00 66.88 313 ASN A O 1
ATOM 2488 N N . GLU A 1 314 ? -4.465 -8.949 32.597 1.00 69.44 314 GLU A N 1
ATOM 2489 C CA . GLU A 1 314 ? -5.553 -9.879 32.945 1.00 69.44 314 GLU A CA 1
ATOM 2490 C C . GLU A 1 314 ? -6.942 -9.344 32.552 1.00 69.44 314 GLU A C 1
ATOM 2492 O O . GLU A 1 314 ? -7.879 -10.122 32.394 1.00 69.44 314 GLU A O 1
ATOM 2497 N N . GLU A 1 315 ? -7.073 -8.029 32.338 1.00 70.25 315 GLU A N 1
ATOM 2498 C CA . GLU A 1 315 ? -8.335 -7.361 31.996 1.00 70.25 315 GLU A CA 1
ATOM 2499 C C . GLU A 1 315 ? -8.139 -6.358 30.851 1.00 70.25 315 GLU A C 1
ATOM 2501 O O . GLU A 1 315 ? -7.062 -5.769 30.708 1.00 70.25 315 GLU A O 1
ATOM 2506 N N . ASP A 1 316 ? -9.181 -6.154 30.038 1.00 67.62 316 ASP A N 1
ATOM 2507 C CA . ASP A 1 316 ? -9.165 -5.214 28.914 1.00 67.62 316 ASP A CA 1
ATOM 2508 C C . ASP A 1 316 ? -9.854 -3.895 29.301 1.00 67.62 316 ASP A C 1
ATOM 2510 O O . ASP A 1 316 ? -11.080 -3.803 29.393 1.00 67.62 316 ASP A O 1
ATOM 2514 N N . ASP A 1 317 ? -9.056 -2.858 29.549 1.00 70.31 317 ASP A N 1
ATOM 2515 C CA . ASP A 1 317 ? -9.553 -1.502 29.768 1.00 70.31 317 ASP A CA 1
ATOM 2516 C C . ASP A 1 317 ? -9.578 -0.741 28.438 1.00 70.31 317 ASP A C 1
ATOM 2518 O O . ASP A 1 317 ? -8.529 -0.415 27.875 1.00 70.31 317 ASP A O 1
ATOM 2522 N N . THR A 1 318 ? -10.790 -0.457 27.954 1.00 68.25 318 THR A N 1
ATOM 2523 C CA . THR A 1 318 ? -11.055 0.249 26.688 1.00 68.25 318 THR A CA 1
ATOM 2524 C C . THR A 1 318 ? -11.414 1.728 26.880 1.00 68.25 318 THR A C 1
ATOM 2526 O O . THR A 1 318 ? -11.842 2.391 25.927 1.00 68.25 318 THR A O 1
ATOM 2529 N N . THR A 1 319 ? -11.260 2.260 28.101 1.00 73.31 319 THR A N 1
ATOM 2530 C CA . THR A 1 319 ? -11.485 3.688 28.399 1.00 73.31 319 THR A CA 1
ATOM 2531 C C . THR A 1 319 ? -10.407 4.588 27.799 1.00 73.31 319 THR A C 1
ATOM 2533 O O . THR A 1 319 ? -10.678 5.741 27.473 1.00 73.31 319 THR A O 1
ATOM 2536 N N . SER A 1 320 ? -9.208 4.044 27.598 1.00 73.69 320 SER A N 1
ATOM 2537 C CA . SER A 1 320 ? -8.113 4.642 26.841 1.00 73.69 320 SER A CA 1
ATOM 2538 C C . SER A 1 320 ? -7.469 3.565 25.975 1.00 73.69 320 SER A C 1
ATOM 2540 O O . SER A 1 320 ? -7.424 2.403 26.377 1.00 73.69 320 SER A O 1
ATOM 2542 N N . LEU A 1 321 ? -7.008 3.924 24.778 1.00 77.38 321 LEU A N 1
ATOM 2543 C CA . LEU A 1 321 ? -6.504 2.952 23.803 1.00 77.38 321 LEU A CA 1
ATOM 2544 C C . LEU A 1 321 ? -5.082 3.296 23.361 1.00 77.38 321 LEU A C 1
ATOM 2546 O O . LEU A 1 321 ? -4.744 4.463 23.159 1.00 77.38 321 LEU A O 1
ATOM 2550 N N . PHE A 1 322 ? -4.256 2.263 23.194 1.00 85.69 322 PHE A N 1
ATOM 2551 C CA . PHE A 1 322 ? -3.035 2.345 22.390 1.00 85.69 322 PHE A CA 1
ATOM 2552 C C . PHE A 1 322 ? -3.355 2.117 20.910 1.00 85.69 322 PHE A C 1
ATOM 2554 O O . PHE A 1 322 ? -4.382 1.521 20.579 1.00 85.69 322 PHE A O 1
ATOM 2561 N N . CYS A 1 323 ? -2.438 2.512 20.021 1.00 88.81 323 CYS A N 1
ATOM 2562 C CA . CYS A 1 323 ? -2.578 2.283 18.582 1.00 88.81 323 CYS A CA 1
ATOM 2563 C C . CYS A 1 323 ? -2.821 0.798 18.257 1.00 88.81 323 CYS A C 1
ATOM 2565 O O . CYS A 1 323 ? -3.824 0.471 17.638 1.00 88.81 323 CYS A O 1
ATOM 2567 N N . SER A 1 324 ? -2.001 -0.125 18.767 1.00 88.94 324 SER A N 1
ATOM 2568 C CA . SER A 1 324 ? -2.173 -1.574 18.567 1.00 88.94 324 SER A CA 1
ATOM 2569 C C . SER A 1 324 ? -3.461 -2.132 19.181 1.00 88.94 324 SER A C 1
ATOM 2571 O O . SER A 1 324 ? -4.110 -2.982 18.573 1.00 88.94 324 SER A O 1
ATOM 2573 N N . GLN A 1 325 ? -3.855 -1.641 20.359 1.00 89.62 325 GLN A N 1
ATOM 2574 C CA . GLN A 1 325 ? -5.080 -2.061 21.044 1.00 89.62 325 GLN A CA 1
ATOM 2575 C C . GLN A 1 325 ? -6.324 -1.696 20.223 1.00 89.62 325 GLN A C 1
ATOM 2577 O O . GLN A 1 325 ? -7.216 -2.528 20.062 1.00 89.62 325 GLN A O 1
ATOM 2582 N N . LEU A 1 326 ? -6.349 -0.488 19.640 1.00 93.38 326 LEU A N 1
ATOM 2583 C CA . LEU A 1 326 ? -7.408 -0.047 18.729 1.00 93.38 326 LEU A CA 1
ATOM 2584 C C . LEU A 1 326 ? -7.573 -1.025 17.557 1.00 93.38 326 LEU A C 1
ATOM 2586 O O . LEU A 1 326 ? -8.697 -1.407 17.235 1.00 93.38 326 LEU A O 1
ATOM 2590 N N . ILE A 1 327 ? -6.464 -1.456 16.946 1.00 95.38 327 ILE A N 1
ATOM 2591 C CA . ILE A 1 327 ? -6.472 -2.383 15.804 1.00 95.38 327 ILE A CA 1
ATOM 2592 C C . ILE A 1 327 ? -7.059 -3.739 16.185 1.00 95.38 327 ILE A C 1
ATOM 2594 O O . ILE A 1 327 ? -7.910 -4.267 15.468 1.00 95.38 327 ILE A O 1
ATOM 2598 N N . VAL A 1 328 ? -6.626 -4.310 17.311 1.00 94.38 328 VAL A N 1
ATOM 2599 C CA . VAL A 1 328 ? -7.135 -5.614 17.758 1.00 94.38 328 VAL A CA 1
ATOM 2600 C C . VAL A 1 328 ? -8.614 -5.525 18.096 1.00 94.38 328 VAL A C 1
ATOM 2602 O O . VAL A 1 328 ? -9.381 -6.362 17.629 1.00 94.38 328 VAL A O 1
ATOM 2605 N N . ALA A 1 329 ? -9.028 -4.489 18.829 1.00 94.00 329 ALA A N 1
ATOM 2606 C CA . ALA A 1 329 ? -10.430 -4.261 19.153 1.00 94.00 329 ALA A CA 1
ATOM 2607 C C . ALA A 1 329 ? -11.283 -4.097 17.882 1.00 94.00 329 ALA A C 1
ATOM 2609 O O . ALA A 1 329 ? -12.343 -4.709 17.766 1.00 94.00 329 ALA A O 1
ATOM 2610 N N . ALA A 1 330 ? -10.793 -3.368 16.878 1.00 96.38 330 ALA A N 1
ATOM 2611 C CA . ALA A 1 330 ? -11.454 -3.257 15.580 1.00 96.38 330 ALA A CA 1
ATOM 2612 C C . ALA A 1 330 ? -11.603 -4.627 14.890 1.00 96.38 330 ALA A C 1
ATOM 2614 O O . ALA A 1 330 ? -12.692 -4.984 14.440 1.00 96.38 330 ALA A O 1
ATOM 2615 N N . TYR A 1 331 ? -10.547 -5.444 14.859 1.00 97.56 331 TYR A N 1
ATOM 2616 C CA . TYR A 1 331 ? -10.612 -6.798 14.302 1.00 97.56 331 TYR A CA 1
ATOM 2617 C C . TYR A 1 331 ? -11.491 -7.763 15.107 1.00 97.56 331 TYR A C 1
ATOM 2619 O O . TYR A 1 331 ? -12.071 -8.677 14.516 1.00 97.56 331 TYR A O 1
ATOM 2627 N N . GLN A 1 332 ? -11.644 -7.563 16.415 1.00 95.88 332 GLN A N 1
ATOM 2628 C CA . GLN A 1 332 ? -12.620 -8.286 17.233 1.00 95.88 332 GLN A CA 1
ATOM 2629 C C . GLN A 1 332 ? -14.052 -7.930 16.841 1.00 95.88 332 GLN A C 1
ATOM 2631 O O . GLN A 1 332 ? -14.869 -8.825 16.635 1.00 95.88 332 GLN A O 1
ATOM 2636 N N . GLN A 1 333 ? -14.346 -6.644 16.627 1.00 96.38 333 GLN A N 1
ATOM 2637 C CA . GLN A 1 333 ? -15.663 -6.210 16.142 1.00 96.38 333 GLN A CA 1
ATOM 2638 C C . GLN A 1 333 ? -15.975 -6.742 14.739 1.00 96.38 333 GLN A C 1
ATOM 2640 O O . GLN A 1 333 ? -17.121 -7.067 14.426 1.00 96.38 333 GLN A O 1
ATOM 2645 N N . MET A 1 334 ? -14.951 -6.904 13.900 1.00 97.12 334 MET A N 1
ATOM 2646 C CA . MET A 1 334 ? -15.073 -7.583 12.607 1.00 97.12 334 MET A CA 1
ATOM 2647 C C . MET A 1 334 ? -15.206 -9.112 12.728 1.00 97.12 334 MET A C 1
ATOM 2649 O O . MET A 1 334 ? -15.380 -9.781 11.713 1.00 97.12 334 MET A O 1
ATOM 2653 N N . GLY A 1 335 ? -15.089 -9.698 13.923 1.00 97.06 335 GLY A N 1
ATOM 2654 C CA . GLY A 1 335 ? -15.123 -11.149 14.132 1.00 97.06 335 GLY A CA 1
ATOM 2655 C C . GLY A 1 335 ? -13.900 -11.898 13.587 1.00 97.06 335 GLY A C 1
ATOM 2656 O O . GLY A 1 335 ? -13.971 -13.106 13.372 1.00 97.06 335 GLY A O 1
ATOM 2657 N N . ILE A 1 336 ? -12.791 -11.197 13.332 1.00 96.19 336 ILE A N 1
ATOM 2658 C CA . ILE A 1 336 ? -11.532 -11.773 12.826 1.00 96.19 336 ILE A CA 1
ATOM 2659 C C . ILE A 1 336 ? -10.694 -12.308 13.987 1.00 96.19 336 ILE A C 1
ATOM 2661 O O . ILE A 1 336 ? -10.143 -13.406 13.915 1.00 96.19 336 ILE A O 1
ATOM 2665 N N . VAL A 1 337 ? -10.601 -11.524 15.059 1.00 94.44 337 VAL A N 1
ATOM 2666 C CA . VAL A 1 337 ? -9.921 -11.901 16.301 1.00 94.44 337 VAL A CA 1
ATOM 2667 C C . VAL A 1 337 ? -10.979 -12.309 17.321 1.00 94.44 337 VAL A C 1
ATOM 2669 O O . VAL A 1 337 ? -12.051 -11.714 17.388 1.00 94.44 337 VAL A O 1
ATOM 2672 N N . LYS A 1 338 ? -10.702 -13.340 18.124 1.00 90.62 338 LYS A N 1
ATOM 2673 C CA . LYS A 1 338 ? -11.630 -13.774 19.175 1.00 90.62 338 LYS A CA 1
ATOM 2674 C C . LYS A 1 338 ? -11.742 -12.703 20.262 1.00 90.62 338 LYS A C 1
ATOM 2676 O O . LYS A 1 338 ? -10.736 -12.132 20.677 1.00 90.62 338 LYS A O 1
ATOM 2681 N N . ASN A 1 339 ? -12.943 -12.506 20.799 1.00 84.31 339 ASN A N 1
ATOM 2682 C CA . ASN A 1 339 ? -13.184 -11.553 21.894 1.00 84.31 339 ASN A CA 1
ATOM 2683 C C . ASN A 1 339 ? -12.456 -11.923 23.198 1.00 84.31 339 ASN A C 1
ATOM 2685 O O . ASN A 1 339 ? -12.242 -11.074 24.049 1.00 84.31 339 ASN A O 1
ATOM 2689 N N . GLU A 1 340 ? -12.056 -13.186 23.346 1.00 84.06 340 GLU A N 1
ATOM 2690 C CA . GLU A 1 340 ? -11.271 -13.690 24.484 1.00 84.06 340 GLU A CA 1
ATOM 2691 C C . GLU A 1 340 ? -9.813 -13.202 24.456 1.00 84.06 340 GLU A C 1
ATOM 2693 O O . GLU A 1 340 ? -9.090 -13.309 25.441 1.00 84.06 340 GLU A O 1
ATOM 2698 N N . THR A 1 341 ? -9.350 -12.715 23.303 1.00 84.50 341 THR A N 1
ATOM 2699 C CA . THR A 1 341 ? -7.992 -12.203 23.137 1.00 84.50 341 THR A CA 1
ATOM 2700 C C . THR A 1 341 ? -7.889 -10.807 23.745 1.00 84.50 341 THR A C 1
ATOM 2702 O O . THR A 1 341 ? -8.567 -9.890 23.303 1.00 84.50 341 THR A O 1
ATOM 2705 N N . LEU A 1 342 ? -7.023 -10.620 24.737 1.00 82.50 342 LEU A N 1
ATOM 2706 C CA . LEU A 1 342 ? -6.835 -9.307 25.356 1.00 82.50 342 LEU A CA 1
ATOM 2707 C C . LEU A 1 342 ? -6.122 -8.361 24.383 1.00 82.50 342 LEU A C 1
ATOM 2709 O O . LEU A 1 342 ? -4.966 -8.589 24.011 1.00 82.50 342 LEU A O 1
ATOM 2713 N N . SER A 1 343 ? -6.811 -7.301 23.956 1.00 79.38 343 SER A N 1
ATOM 2714 C CA . SER A 1 343 ? -6.300 -6.376 22.937 1.00 79.38 343 SER A CA 1
ATOM 2715 C C . SER A 1 343 ? -5.065 -5.607 23.417 1.00 79.38 343 SER A C 1
ATOM 2717 O O . SER A 1 343 ? -4.166 -5.293 22.634 1.00 79.38 343 SER A O 1
ATOM 2719 N N . ASN A 1 344 ? -4.967 -5.382 24.727 1.00 77.56 344 ASN A N 1
ATOM 2720 C CA . ASN A 1 344 ? -3.830 -4.734 25.369 1.00 77.56 344 ASN A CA 1
ATOM 2721 C C . ASN A 1 344 ? -2.551 -5.586 25.411 1.00 77.56 344 ASN A C 1
ATOM 2723 O O . ASN A 1 344 ? -1.531 -5.059 25.831 1.00 77.56 344 ASN A O 1
ATOM 2727 N N . ASN A 1 345 ? -2.559 -6.849 24.964 1.00 80.19 345 ASN A N 1
ATOM 2728 C CA . ASN A 1 345 ? -1.360 -7.692 24.842 1.00 80.19 345 ASN A CA 1
ATOM 2729 C C . ASN A 1 345 ? -0.684 -7.598 23.459 1.00 80.19 345 ASN A C 1
ATOM 2731 O O . ASN A 1 345 ? 0.234 -8.362 23.161 1.00 80.19 345 ASN A O 1
ATOM 2735 N N . PHE A 1 346 ? -1.119 -6.663 22.604 1.00 80.62 346 PHE A N 1
ATOM 2736 C CA . PHE A 1 346 ? -0.569 -6.483 21.262 1.00 80.62 346 PHE A CA 1
ATOM 2737 C C . PHE A 1 346 ? 0.274 -5.223 21.135 1.00 80.62 346 PHE A C 1
ATOM 2739 O O . PHE A 1 346 ? -0.044 -4.171 21.688 1.00 80.62 346 PHE A O 1
ATOM 2746 N N . LEU A 1 347 ? 1.333 -5.327 20.338 1.00 80.31 347 LEU A N 1
ATOM 2747 C CA . LEU A 1 347 ? 2.263 -4.251 20.025 1.00 80.31 347 LEU A CA 1
ATOM 2748 C C . LEU A 1 347 ? 2.304 -4.014 18.513 1.00 80.31 347 LEU A C 1
ATOM 2750 O O . LEU A 1 347 ? 1.992 -4.934 17.756 1.00 80.31 347 LEU A O 1
ATOM 2754 N N . PRO A 1 348 ? 2.736 -2.824 18.056 1.00 77.94 348 PRO A N 1
ATOM 2755 C CA . PRO A 1 348 ? 2.983 -2.559 16.638 1.00 77.94 348 PRO A CA 1
ATOM 2756 C C . PRO A 1 348 ? 3.843 -3.634 15.952 1.00 77.94 348 PRO A C 1
ATOM 2758 O O . PRO A 1 348 ? 3.548 -4.033 14.827 1.00 77.94 348 PRO A O 1
ATOM 2761 N N . SER A 1 349 ? 4.847 -4.172 16.655 1.00 80.50 349 SER A N 1
ATOM 2762 C CA . SER A 1 349 ? 5.712 -5.255 16.166 1.00 80.50 349 SER A CA 1
ATOM 2763 C C . SER A 1 349 ? 4.944 -6.514 15.757 1.00 80.50 349 SER A C 1
ATOM 2765 O O . SER A 1 349 ? 5.286 -7.129 14.753 1.00 80.50 349 SER A O 1
ATOM 2767 N N . HIS A 1 350 ? 3.853 -6.861 16.446 1.00 84.12 350 HIS A N 1
ATOM 2768 C CA . HIS A 1 350 ? 3.044 -8.036 16.103 1.00 84.12 350 HIS A CA 1
ATOM 2769 C C . HIS A 1 350 ? 2.338 -7.904 14.745 1.00 84.12 350 HIS A C 1
ATOM 2771 O O . HIS A 1 350 ? 1.913 -8.903 14.175 1.00 84.12 350 HIS A O 1
ATOM 2777 N N . PHE A 1 351 ? 2.217 -6.684 14.217 1.00 84.81 351 PHE A N 1
ATOM 2778 C CA . PHE A 1 351 ? 1.703 -6.421 12.870 1.00 84.81 351 PHE A CA 1
ATOM 2779 C C . PHE A 1 351 ? 2.828 -6.263 11.833 1.00 84.81 351 PHE A C 1
ATOM 2781 O O . PHE A 1 351 ? 2.574 -6.210 10.625 1.00 84.81 351 PHE A O 1
ATOM 2788 N N . ALA A 1 352 ? 4.073 -6.156 12.302 1.00 81.00 352 ALA A N 1
ATOM 2789 C CA . ALA A 1 352 ? 5.259 -5.989 11.480 1.00 81.00 352 ALA A CA 1
ATOM 2790 C C . ALA A 1 352 ? 5.778 -7.314 10.924 1.00 81.00 352 ALA A C 1
ATOM 2792 O O . ALA A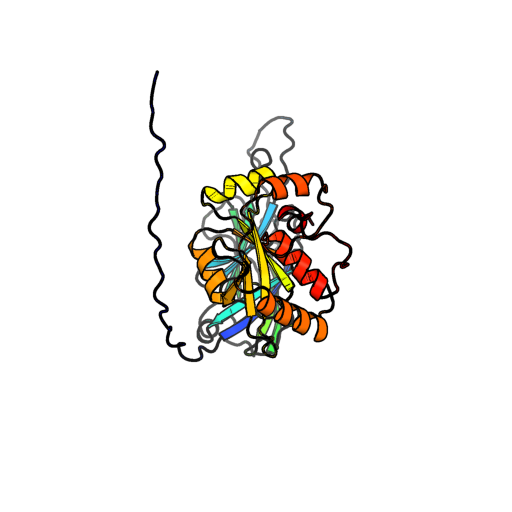 1 352 ? 6.305 -7.318 9.811 1.00 81.00 352 ALA A O 1
ATOM 2793 N N . ASP A 1 353 ? 5.626 -8.408 11.666 1.00 67.31 353 ASP A N 1
ATOM 2794 C CA . ASP A 1 353 ? 6.131 -9.722 11.276 1.00 67.31 353 ASP A CA 1
ATOM 2795 C C . ASP A 1 353 ? 5.252 -10.375 10.190 1.00 67.31 353 ASP A C 1
ATOM 2797 O O . ASP A 1 353 ? 4.059 -10.088 10.070 1.00 67.31 353 ASP A O 1
ATOM 2801 N N . ASN A 1 354 ? 5.882 -11.182 9.327 1.00 47.44 354 ASN A N 1
ATOM 2802 C CA . ASN A 1 354 ? 5.234 -11.889 8.211 1.00 47.44 354 ASN A CA 1
ATOM 2803 C C . ASN A 1 354 ? 4.653 -13.235 8.637 1.00 47.44 354 ASN A C 1
ATOM 2805 O O . ASN A 1 354 ? 5.393 -13.996 9.301 1.00 47.44 354 ASN A O 1
#

Foldseek 3Di:
DDDDDDDDDDDDDDPDPPPPPPPDDPQQKKKKKKWWFKKAQLDWDPPPPPDDDDDDPFDAKWKKKFKDWPNHGQDIADTDGDDRIDTRRDIWMAIGGPVCQQPHWTKMWMWIWGQDPNHTDPDIDTQFMDTHHNNPPDALDKDWDWAFTHWDPDDDPTHGQPPPDTMTTIMIIHMHSDQCRGPCCVQAGQAHLHRGHHFFLKKKFKQAPDPVQCVQCVLLVDSGSFMWTWAAAAPGRNQIWTWFQDQQGTDTHRPRVVSNVQVVRVMDIDIGRDPDDQDPQLRNLLNVLSVVRPRQHADPPCVLVNCLCVVNDDDADSSHDHGQLSSQVSCCSSVNHPPPDRSSSDGSNVVVDD

Organism: NCBI:txid180227

Mean predicted aligned error: 9.77 Å

Secondary structure (DSSP, 8-state):
----------------------------EEEEEEEEEEEE---------S---S---PPPPEEEEEEEETTEEEEEPPPEE--SS-EEEEEEEEEEETTHHHH-EEEEEEEEEEEETTEEEEEEEEEEEEEEE-TTPPTT-EEEEEEEPBPPSS--SS-TTTTSPPPEEEEEEEEESSTTSSTTGGG-EEPSSSSSEE-TT-EEEEE--STTHHHHHHHHTSS--EEEEEEEETTEEEEEEEEEEETTEEEEEEHHHHHHHHHHTT-EEEEE---S---HHHHHHHHHHHHHHTTPPB---HHHHHHHHTT---S---SSB-HHHHHHHHHHHTTSS-TTS-GGG--THHHH--

Solvent-accessible surface area (backbone atoms only — not comparable to full-atom values): 20137 Å² total; per-residue (Å²): 140,82,90,78,83,84,83,80,84,81,76,81,84,76,79,76,75,90,72,81,73,77,80,72,74,90,71,61,47,32,36,38,34,37,35,42,43,32,37,38,44,47,47,69,59,75,72,70,71,84,84,78,82,82,89,74,87,75,61,77,40,28,31,31,47,34,38,24,50,90,89,38,79,60,45,67,54,72,76,36,72,65,53,48,61,44,70,68,72,43,76,37,22,42,57,39,56,56,72,51,40,67,82,42,50,44,35,37,38,35,33,38,31,49,44,60,95,81,40,78,47,93,61,67,48,70,37,23,36,39,72,51,69,47,65,85,62,63,72,77,38,80,45,80,43,80,43,63,47,43,56,60,93,67,85,56,86,47,48,52,31,87,84,75,46,77,24,33,36,38,38,38,37,28,36,17,75,47,62,80,49,52,91,55,25,92,49,28,48,66,29,75,72,46,43,40,49,51,38,69,66,18,35,39,34,31,28,60,83,51,82,79,33,56,62,47,19,67,74,53,77,26,83,40,52,40,39,33,34,33,32,31,49,73,98,32,80,84,52,46,22,36,38,37,48,49,90,82,6,27,46,80,43,55,34,57,65,50,50,44,52,42,54,77,61,71,31,49,78,46,78,47,80,60,93,65,90,82,47,72,67,32,52,47,35,36,22,49,51,51,66,77,41,53,62,37,41,40,53,80,61,61,67,54,60,56,36,16,78,69,61,67,69,90,74,78,72,81,76,35,40,47,35,36,22,49,53,42,49,42,35,29,58,39,66,75,39,62,82,87,57,60,32,61,50,48,50,51,36,75,74,69,63,132

pLDDT: mean 79.59, std 18.68, range [22.88, 98.38]

Nearest PDB structures (foldseek):
  1gmi-assembly1_A  TM=7.191E-01  e=2.860E-05  Rattus rattus
  2fk9-assembly1_A  TM=6.405E-01  e=5.998E-05  Homo sapiens
  8c5h-assembly1_S  TM=5.519E-01  e=4.404E-04  Rattus norvegicus
  5cch-assembly1_F-2  TM=4.826E-01  e=1.786E-02  Rattus norvegicus
  5kj8-assembly1_E  TM=2.646E-01  e=6.406E-03  Rattus norvegicus

Radius of gyration: 24.06 Å; Cα contacts (8 Å, |Δi|>4): 682; chains: 1; bounding box: 66×43×77 Å